Protein AF-A0A1V6I6J9-F1 (afdb_monomer)

Solvent-accessible surface area (backbone atoms only — not comparable to full-atom values): 18560 Å² total; per-residue (Å²): 135,86,80,85,76,80,84,71,84,69,85,77,72,77,57,61,59,49,68,33,70,80,39,65,43,47,67,68,55,38,52,53,48,33,51,49,28,51,53,54,35,49,57,53,48,58,62,54,78,62,48,51,52,40,25,32,33,31,69,38,92,98,70,46,79,42,78,79,37,81,59,27,68,80,60,94,58,48,69,57,52,43,50,48,38,14,50,30,48,17,42,27,50,55,42,51,55,41,51,50,42,52,54,49,51,49,50,49,46,70,67,57,70,77,85,55,87,90,51,70,71,82,71,84,94,69,84,75,72,54,79,66,72,80,79,68,48,65,68,61,21,53,47,70,44,52,48,70,54,51,53,49,41,46,38,22,44,26,37,21,52,49,40,40,60,40,59,38,91,90,11,65,56,35,47,51,62,65,46,55,86,70,62,64,70,62,49,76,45,75,87,49,94,96,42,77,40,64,29,46,47,48,71,77,69,51,73,67,60,56,48,52,55,46,53,58,48,49,54,55,26,51,58,23,43,51,51,38,50,49,54,55,49,50,22,51,54,46,26,54,52,50,37,54,50,44,52,52,50,33,56,52,30,57,65,44,36,79,66,62,83,76,78,86,82,92,69,60,80,74,42,47,61,52,35,54,54,49,49,56,52,47,54,63,49,40,58,57,54,38,52,52,48,43,54,47,60,69,45,37,12,40,46,75,55,80,90,39,44,68,67,50,48,67,59,60,73,71,55,83,68,86,70,93,126

Foldseek 3Di:
DDDPPDPDPPPQDDQDAQKDFQDAADLVLLVVLLVVLVVLLVVLVVLLVLAAFWWKWFQDPPPGIDTPRDHRHQDPCNVVSLVSSLLSQLSNQNSVSNSVNLVVLLVCLVPDDQDLVPQDQDDDDDQDDQPADDADDLSVLSNPDDNVLVSLLSSLVSLLVSLCQQQPPPHSLNVNLVCVVVDDQWDWDPPDVPDTTIMGIGGDDDNVRSVVSNVVSVVSSVVSVVSNVVSVVSSVVVSVVVRVVSVVVRVVSNVCSVVPRPDDDDPNPPSNVVSVVVVVVSNVVSVVVSVVSSVRSNSIYRDDDPSNCVSSCVVVVPPPPPDDD

Structure (mmCIF, N/CA/C/O backbone):
data_AF-A0A1V6I6J9-F1
#
_entry.id   AF-A0A1V6I6J9-F1
#
loop_
_atom_site.group_PDB
_atom_site.id
_atom_site.type_symbol
_atom_site.label_atom_id
_atom_site.label_alt_id
_atom_site.label_comp_id
_atom_site.label_asym_id
_atom_site.label_entity_id
_atom_site.label_seq_id
_atom_site.pdbx_PDB_ins_code
_atom_site.Cartn_x
_atom_site.Cartn_y
_atom_site.Cartn_z
_atom_site.occupancy
_atom_site.B_iso_or_equiv
_atom_site.auth_seq_id
_atom_site.auth_comp_id
_atom_site.auth_asym_id
_atom_site.auth_atom_id
_atom_site.pdbx_PDB_model_num
ATOM 1 N N . MET A 1 1 ? 9.007 19.332 21.132 1.00 34.12 1 MET A N 1
ATOM 2 C CA . MET A 1 1 ? 10.107 18.785 20.311 1.00 34.12 1 MET A CA 1
ATOM 3 C C . MET A 1 1 ? 9.479 18.186 19.072 1.00 34.12 1 MET A C 1
ATOM 5 O O . MET A 1 1 ? 8.822 17.160 19.169 1.00 34.12 1 MET A O 1
ATOM 9 N N . TYR A 1 2 ? 9.552 18.920 17.965 1.00 24.77 2 TYR A N 1
ATOM 10 C CA . TYR A 1 2 ? 8.974 18.527 16.686 1.00 24.77 2 TYR A CA 1
ATOM 11 C C . TYR A 1 2 ? 9.817 17.406 16.082 1.00 24.77 2 TYR A C 1
ATOM 13 O O . TYR A 1 2 ? 11.015 17.568 15.874 1.00 24.77 2 TYR A O 1
ATOM 21 N N . SER A 1 3 ? 9.182 16.261 15.860 1.00 25.75 3 SER A N 1
ATOM 22 C CA . SER A 1 3 ? 9.772 15.110 15.192 1.00 25.75 3 SER A CA 1
ATOM 23 C C . SER A 1 3 ? 9.798 15.370 13.687 1.00 25.75 3 SER A C 1
ATOM 25 O O . SER A 1 3 ? 8.777 15.264 13.009 1.00 25.75 3 SER A O 1
ATOM 27 N N . GLU A 1 4 ? 10.977 15.722 13.179 1.00 29.11 4 GLU A N 1
ATOM 28 C CA . GLU A 1 4 ? 11.319 15.679 11.760 1.00 29.11 4 GLU A CA 1
ATOM 29 C C . GLU A 1 4 ? 11.183 14.235 11.258 1.00 29.11 4 GLU A C 1
ATOM 31 O O . GLU A 1 4 ? 12.037 13.379 11.488 1.00 29.11 4 GLU A O 1
ATOM 36 N N . HIS A 1 5 ? 10.082 13.929 10.577 1.00 28.12 5 HIS A N 1
ATOM 37 C CA . HIS A 1 5 ? 9.946 12.690 9.820 1.00 28.12 5 HIS A CA 1
ATOM 38 C C . HIS A 1 5 ? 10.298 12.939 8.357 1.00 28.12 5 HIS A C 1
ATOM 40 O O . HIS A 1 5 ? 9.464 13.278 7.527 1.00 28.12 5 HIS A O 1
ATOM 46 N N . ASN A 1 6 ? 11.592 12.766 8.087 1.00 27.55 6 ASN A N 1
ATOM 47 C CA . ASN A 1 6 ? 12.113 11.913 7.020 1.00 27.55 6 ASN A CA 1
ATOM 48 C C . ASN A 1 6 ? 11.365 12.007 5.678 1.00 27.55 6 ASN A C 1
ATOM 50 O O . ASN A 1 6 ? 10.764 11.044 5.200 1.00 27.55 6 ASN A O 1
ATOM 54 N N . ASN A 1 7 ? 11.454 13.171 5.037 1.00 29.77 7 ASN A N 1
ATOM 55 C CA . ASN A 1 7 ? 11.062 13.340 3.645 1.00 29.77 7 ASN A CA 1
ATOM 56 C C . ASN A 1 7 ? 12.168 12.757 2.746 1.00 29.77 7 ASN A C 1
ATOM 58 O O . ASN A 1 7 ? 12.988 13.475 2.176 1.00 29.77 7 ASN A O 1
ATOM 62 N N . LYS A 1 8 ? 12.249 11.423 2.673 1.00 29.42 8 LYS A N 1
ATOM 63 C CA . LYS A 1 8 ? 13.017 10.761 1.616 1.00 29.42 8 LYS A CA 1
ATOM 64 C C . LYS A 1 8 ? 12.207 10.891 0.336 1.00 29.42 8 LYS A C 1
ATOM 66 O O . LYS A 1 8 ? 11.179 10.233 0.191 1.00 29.42 8 LYS A O 1
ATOM 71 N N . HIS A 1 9 ? 12.693 11.726 -0.580 1.00 29.39 9 HIS A N 1
ATOM 72 C CA . HIS A 1 9 ? 12.292 11.722 -1.980 1.00 29.39 9 HIS A CA 1
ATOM 73 C C . HIS A 1 9 ? 12.471 10.313 -2.547 1.00 29.39 9 HIS A C 1
ATOM 75 O O . HIS A 1 9 ? 13.538 9.923 -3.015 1.00 29.39 9 HIS A O 1
ATOM 81 N N . LYS A 1 10 ? 11.404 9.526 -2.460 1.00 33.00 10 LYS A N 1
ATOM 82 C CA . LYS A 1 10 ? 11.227 8.319 -3.241 1.00 33.00 10 LYS A CA 1
ATOM 83 C C . LYS A 1 10 ? 10.980 8.830 -4.657 1.00 33.00 10 LYS A C 1
ATOM 85 O O . LYS A 1 10 ? 9.918 9.393 -4.917 1.00 33.00 10 LYS A O 1
ATOM 90 N N . LEU A 1 11 ? 11.985 8.722 -5.527 1.00 32.62 11 LEU A N 1
ATOM 91 C CA . LEU A 1 11 ? 11.763 8.732 -6.970 1.00 32.62 11 LEU A CA 1
ATOM 92 C C . LEU A 1 11 ? 10.859 7.516 -7.240 1.00 32.62 11 LEU A C 1
ATOM 94 O O . LEU A 1 11 ? 11.326 6.397 -7.407 1.00 32.62 11 LEU A O 1
ATOM 98 N N . LEU A 1 12 ? 9.552 7.703 -7.077 1.00 37.69 12 LEU A N 1
ATOM 99 C CA . LEU A 1 12 ? 8.537 6.720 -7.418 1.00 37.69 12 LEU A CA 1
ATOM 100 C C . LEU A 1 12 ? 8.388 6.847 -8.927 1.00 37.69 12 LEU A C 1
ATOM 102 O O . LEU A 1 12 ? 7.757 7.791 -9.377 1.00 37.69 12 LEU A O 1
ATOM 106 N N . ILE A 1 13 ? 9.068 5.963 -9.657 1.00 43.34 13 ILE A N 1
ATOM 107 C CA . ILE A 1 13 ? 8.915 5.804 -11.101 1.00 43.34 13 ILE A CA 1
ATOM 108 C C . ILE A 1 13 ? 7.711 4.886 -11.355 1.00 43.34 13 ILE A C 1
ATOM 110 O O . ILE A 1 13 ? 7.478 3.932 -10.605 1.00 43.34 13 ILE A O 1
ATOM 114 N N . MET A 1 14 ? 6.927 5.246 -12.375 1.00 50.97 14 MET A N 1
ATOM 115 C CA . MET A 1 14 ? 5.629 4.691 -12.778 1.00 50.97 14 MET A CA 1
ATOM 116 C C . MET A 1 14 ? 5.429 3.183 -12.545 1.00 50.97 14 MET A C 1
ATOM 118 O O . MET A 1 14 ? 5.633 2.343 -13.423 1.00 50.97 14 MET A O 1
ATOM 122 N N . LYS A 1 15 ? 4.836 2.847 -11.398 1.00 64.50 15 LYS A N 1
ATOM 123 C CA . LYS A 1 15 ? 4.136 1.570 -11.231 1.00 64.50 15 LYS A CA 1
ATOM 124 C C . LYS A 1 15 ? 3.008 1.469 -12.259 1.00 64.50 15 LYS A C 1
ATOM 126 O O . LYS A 1 15 ? 2.362 2.473 -12.581 1.00 64.50 15 LYS A O 1
ATOM 131 N N . LYS A 1 16 ? 2.723 0.250 -12.741 1.00 84.62 16 LYS A N 1
ATOM 132 C CA . LYS A 1 16 ? 1.529 0.027 -13.568 1.00 84.62 16 LYS A CA 1
ATOM 133 C C . LYS A 1 16 ? 0.307 0.573 -12.834 1.00 84.62 16 LYS A C 1
ATOM 135 O O . LYS A 1 16 ? 0.139 0.363 -11.635 1.00 84.62 16 LYS A O 1
ATOM 140 N N . ASN A 1 17 ? -0.520 1.297 -13.567 1.00 91.56 17 ASN A N 1
ATOM 141 C CA . ASN A 1 17 ? -1.648 2.039 -13.032 1.00 91.56 17 ASN A CA 1
ATOM 142 C C . ASN A 1 17 ? -2.940 1.602 -13.730 1.00 91.56 17 ASN A C 1
ATOM 144 O O . ASN A 1 17 ? -2.921 0.887 -14.729 1.00 91.56 17 ASN A O 1
ATOM 148 N N . SER A 1 18 ? -4.068 2.014 -13.167 1.00 94.19 18 SER A N 1
ATOM 149 C CA . SER A 1 18 ? -5.413 1.755 -13.682 1.00 94.19 18 SER A CA 1
ATOM 150 C C . SER A 1 18 ? -5.957 2.971 -14.442 1.00 94.19 18 SER A C 1
ATOM 152 O O . SER A 1 18 ? -7.133 3.301 -14.325 1.00 94.19 18 SER A O 1
ATOM 154 N N . LEU A 1 19 ? -5.111 3.698 -15.180 1.00 93.69 19 LEU A N 1
ATOM 155 C CA . LEU A 1 19 ? -5.537 4.864 -15.953 1.00 93.69 19 LEU A CA 1
ATOM 156 C C . LEU A 1 19 ? -5.961 4.451 -17.364 1.00 93.69 19 LEU A C 1
ATOM 158 O O . LEU A 1 19 ? -5.219 3.779 -18.076 1.00 93.69 19 LEU A O 1
ATOM 162 N N . THR A 1 20 ? -7.143 4.895 -17.792 1.00 92.19 20 THR A N 1
ATOM 163 C CA . THR A 1 20 ? -7.650 4.663 -19.151 1.00 92.19 20 THR A CA 1
ATOM 164 C C . THR A 1 20 ? -8.193 5.952 -19.773 1.00 92.19 20 THR A C 1
ATOM 166 O O . THR A 1 20 ? -8.825 6.753 -19.074 1.00 92.19 20 THR A O 1
ATOM 169 N N . PRO A 1 21 ? -7.961 6.206 -21.076 1.00 90.50 21 PRO A N 1
ATOM 170 C CA . PRO A 1 21 ? -8.506 7.382 -21.749 1.00 90.50 21 PRO A CA 1
ATOM 171 C C . PRO A 1 21 ? -10.036 7.430 -21.672 1.00 90.50 21 PRO A C 1
ATOM 173 O O . PRO A 1 21 ? -10.718 6.474 -22.039 1.00 90.50 21 PRO A O 1
ATOM 176 N N . ASN A 1 22 ? -10.582 8.564 -21.225 1.00 88.25 22 ASN A N 1
ATOM 177 C CA . ASN A 1 22 ? -12.016 8.879 -21.251 1.00 88.25 22 ASN A CA 1
ATOM 178 C C . ASN A 1 22 ? -12.958 7.917 -20.492 1.00 88.25 22 ASN A C 1
ATOM 180 O O . ASN A 1 22 ? -14.176 8.042 -20.630 1.00 88.25 22 ASN A O 1
ATOM 184 N N . LYS A 1 23 ? -12.447 7.003 -19.654 1.00 90.50 23 LYS A N 1
ATOM 185 C CA . LYS A 1 23 ? -13.259 5.998 -18.947 1.00 90.50 23 LYS A CA 1
ATOM 186 C C . LYS A 1 23 ? -12.889 5.889 -17.466 1.00 90.50 23 LYS A C 1
ATOM 188 O O . LYS A 1 23 ? -11.727 5.773 -17.110 1.00 90.50 23 LYS A O 1
ATOM 193 N N . GLY A 1 24 ? -13.900 5.889 -16.598 1.00 92.94 24 GLY A N 1
ATOM 194 C CA . GLY A 1 24 ? -13.728 5.736 -15.150 1.00 92.94 24 GLY A CA 1
ATOM 195 C C . GLY A 1 24 ? -13.846 7.049 -14.371 1.00 92.94 24 GLY A C 1
ATOM 196 O O . GLY A 1 24 ? -14.424 8.028 -14.855 1.00 92.94 24 GLY A O 1
ATOM 197 N N . LEU A 1 25 ? -13.319 7.061 -13.147 1.00 93.69 25 LEU A N 1
ATOM 198 C CA . LEU A 1 25 ? -13.400 8.200 -12.229 1.00 93.69 25 LEU A CA 1
ATOM 199 C C . LEU A 1 25 ? -12.502 9.353 -12.681 1.00 93.69 25 LEU A C 1
ATOM 201 O O . LEU A 1 25 ? -11.332 9.153 -13.022 1.00 93.69 25 LEU A O 1
ATOM 205 N N . SER A 1 26 ? -13.023 10.582 -12.637 1.00 94.00 26 SER A N 1
ATOM 206 C CA . SER A 1 26 ? -12.167 11.763 -12.777 1.00 94.00 26 SER A CA 1
ATOM 207 C C . SER A 1 26 ? -11.216 11.889 -11.580 1.00 94.00 26 SER A C 1
ATOM 209 O O . SER A 1 26 ? -11.517 11.432 -10.478 1.00 94.00 26 SER A O 1
ATOM 211 N N . LEU A 1 27 ? -10.086 12.579 -11.767 1.00 92.38 27 LEU A N 1
ATOM 212 C CA . LEU A 1 27 ? -9.150 12.882 -10.674 1.00 92.38 27 LEU A CA 1
ATOM 213 C C . LEU A 1 27 ? -9.823 13.655 -9.528 1.00 92.38 27 LEU A C 1
ATOM 215 O O . LEU A 1 27 ? -9.544 13.399 -8.363 1.00 92.38 27 LEU A O 1
ATOM 219 N N . SER A 1 28 ? -10.740 14.574 -9.846 1.00 92.88 28 SER A N 1
ATOM 220 C CA . SER A 1 28 ? -11.480 15.334 -8.834 1.00 92.88 28 SER A CA 1
ATOM 221 C C . SER A 1 28 ? -12.427 14.450 -8.018 1.00 92.88 28 SER A C 1
ATOM 223 O O . SER A 1 28 ? -12.481 14.584 -6.796 1.00 92.88 28 SER A O 1
ATOM 225 N N . GLN A 1 29 ? -13.126 13.510 -8.667 1.00 94.81 29 GLN A N 1
ATOM 226 C CA . GLN A 1 29 ? -13.953 12.513 -7.982 1.00 94.81 29 GLN A CA 1
ATOM 227 C C . GLN A 1 29 ? -13.087 11.601 -7.111 1.00 94.81 29 GLN A C 1
ATOM 229 O O . GLN A 1 29 ? -13.389 11.415 -5.936 1.00 94.81 29 GLN A O 1
ATOM 234 N N . ALA A 1 30 ? -11.977 11.098 -7.654 1.00 96.00 30 ALA A N 1
ATOM 235 C CA . ALA A 1 30 ? -11.032 10.253 -6.932 1.00 96.00 30 ALA A CA 1
ATOM 236 C C . ALA A 1 30 ? -10.461 10.948 -5.688 1.00 96.00 30 ALA A C 1
ATOM 238 O O . ALA A 1 30 ? -10.432 10.359 -4.611 1.00 96.00 30 ALA A O 1
ATOM 239 N N . GLN A 1 31 ? -10.072 12.220 -5.801 1.00 96.00 31 GLN A N 1
ATOM 240 C CA . GLN A 1 31 ? -9.574 12.997 -4.668 1.00 96.00 31 GLN A CA 1
ATOM 241 C C . GLN A 1 31 ? -10.659 13.216 -3.607 1.00 96.00 31 GLN A C 1
ATOM 243 O O . GLN A 1 31 ? -10.391 13.087 -2.413 1.00 96.00 31 GLN A O 1
ATOM 248 N N . SER A 1 32 ? -11.887 13.530 -4.030 1.00 96.50 32 SER A N 1
ATOM 249 C CA . SER A 1 32 ? -13.017 13.701 -3.114 1.00 96.50 32 SER A CA 1
ATOM 250 C C . SER A 1 32 ? -13.326 12.406 -2.357 1.00 96.50 32 SER A C 1
ATOM 252 O O . SER A 1 32 ? -13.405 12.433 -1.131 1.00 96.50 32 SER A O 1
ATOM 254 N N . ILE A 1 33 ? -13.402 11.271 -3.058 1.00 96.94 33 ILE A N 1
ATOM 255 C CA . ILE A 1 33 ? -13.628 9.951 -2.454 1.00 96.94 33 ILE A CA 1
ATOM 256 C C . ILE A 1 33 ? -12.476 9.583 -1.511 1.00 96.94 33 ILE A C 1
ATOM 258 O O . ILE A 1 33 ? -12.728 9.165 -0.388 1.00 96.94 33 ILE A O 1
ATOM 262 N N . SER A 1 34 ? -11.221 9.807 -1.912 1.00 96.81 34 SER A N 1
ATOM 263 C CA . SER A 1 34 ? -10.040 9.577 -1.065 1.00 96.81 34 SER A CA 1
ATOM 264 C C . SER A 1 34 ? -10.119 10.348 0.262 1.00 96.81 34 SER A C 1
ATOM 266 O O . SER A 1 34 ? -9.861 9.789 1.331 1.00 96.81 34 SER A O 1
ATOM 268 N N . ASN A 1 35 ? -10.555 11.611 0.217 1.00 96.38 35 ASN A N 1
ATOM 269 C CA . ASN A 1 35 ? -10.748 12.424 1.419 1.00 96.38 35 ASN A CA 1
ATOM 270 C C . ASN A 1 35 ? -11.885 11.888 2.304 1.00 96.38 35 ASN A C 1
ATOM 272 O O . ASN A 1 35 ? -11.744 11.867 3.527 1.00 96.38 35 ASN A O 1
ATOM 276 N N . LEU A 1 36 ? -12.989 11.430 1.706 1.00 97.31 36 LEU A N 1
ATOM 277 C CA . LEU A 1 36 ? -14.103 10.822 2.440 1.00 97.31 36 LEU A CA 1
ATOM 278 C C . LEU A 1 36 ? -13.701 9.486 3.083 1.00 97.31 36 LEU A C 1
ATOM 280 O O . LEU A 1 36 ? -14.047 9.245 4.241 1.00 97.31 36 LEU A O 1
ATOM 284 N N . CYS A 1 37 ? -12.907 8.660 2.389 1.00 97.44 37 CYS A N 1
ATOM 285 C CA . CYS A 1 37 ? -12.329 7.441 2.956 1.00 97.44 37 CYS A CA 1
ATOM 286 C C . CYS A 1 37 ? -11.535 7.749 4.227 1.00 97.44 37 CYS A C 1
ATOM 288 O O . CYS A 1 37 ? -11.731 7.107 5.259 1.00 97.44 37 CYS A O 1
ATOM 290 N N . TYR A 1 38 ? -10.675 8.767 4.158 1.00 96.25 38 TYR A N 1
ATOM 291 C CA . TYR A 1 38 ? -9.854 9.202 5.283 1.00 96.25 38 TYR A CA 1
ATOM 292 C C . TYR A 1 38 ? -10.687 9.727 6.460 1.00 96.25 38 TYR A C 1
ATOM 294 O O . TYR A 1 38 ? -10.444 9.366 7.609 1.00 96.25 38 TYR A O 1
ATOM 302 N N . GLN A 1 39 ? -11.703 10.551 6.196 1.00 96.38 39 GLN A N 1
ATOM 303 C CA . GLN A 1 39 ? -12.588 11.057 7.251 1.00 96.38 39 GLN A CA 1
ATOM 304 C C . GLN A 1 39 ? -13.316 9.916 7.970 1.00 96.38 39 GLN A C 1
ATOM 306 O O . GLN A 1 39 ? -13.296 9.848 9.201 1.00 96.38 39 GLN A O 1
ATOM 311 N N . LYS A 1 40 ? -13.887 8.975 7.211 1.00 96.62 40 LYS A N 1
ATOM 312 C CA . LYS A 1 40 ? -14.590 7.821 7.779 1.00 96.62 40 LYS A CA 1
ATOM 313 C C . LYS A 1 40 ? -13.648 6.900 8.564 1.00 96.62 40 LYS A C 1
ATOM 315 O O . LYS A 1 40 ? -14.022 6.397 9.623 1.00 96.62 40 LYS A O 1
ATOM 320 N N . SER A 1 41 ? -12.405 6.717 8.110 1.00 96.12 41 SER A N 1
ATOM 321 C CA . SER A 1 41 ? -11.425 5.900 8.836 1.00 96.12 41 SER A CA 1
ATOM 322 C C . SER A 1 41 ? -10.981 6.547 10.158 1.00 96.12 41 SER A C 1
ATOM 324 O O . SER A 1 41 ? -10.774 5.839 11.152 1.00 96.12 41 SER A O 1
ATOM 326 N N . ILE A 1 42 ? -10.919 7.884 10.222 1.00 95.12 42 ILE A N 1
ATOM 327 C CA . ILE A 1 42 ? -10.702 8.629 11.474 1.00 95.12 42 ILE A CA 1
ATOM 328 C C . ILE A 1 42 ? -11.868 8.421 12.440 1.00 95.12 42 ILE A C 1
ATOM 330 O O . ILE A 1 42 ? -11.639 8.187 13.626 1.00 95.12 42 ILE A O 1
ATOM 334 N N . GLU A 1 43 ? -13.114 8.499 11.968 1.00 94.62 43 GLU A N 1
ATOM 335 C CA . GLU A 1 43 ? -14.287 8.267 12.820 1.00 94.62 43 GLU A CA 1
ATOM 336 C C . GLU A 1 43 ? -14.273 6.870 13.440 1.00 94.62 43 GLU A C 1
ATOM 338 O O . GLU A 1 43 ? -14.564 6.721 14.627 1.00 94.62 43 GLU A O 1
ATOM 343 N N . ILE A 1 44 ? -13.883 5.855 12.665 1.00 95.00 44 ILE A N 1
ATOM 344 C CA . ILE A 1 44 ? -13.702 4.494 13.178 1.00 95.00 44 ILE A CA 1
ATOM 345 C C . ILE A 1 44 ? -12.565 4.454 14.209 1.00 95.00 44 ILE A C 1
ATOM 347 O O . ILE A 1 44 ? -12.739 3.890 15.285 1.00 95.00 44 ILE A O 1
ATOM 351 N N . THR A 1 45 ? -11.431 5.098 13.928 1.00 93.56 45 THR A N 1
ATOM 352 C CA . THR A 1 45 ? -10.278 5.124 14.845 1.00 93.56 45 THR A CA 1
ATOM 353 C C . THR A 1 45 ? -10.636 5.747 16.197 1.00 93.56 45 THR A C 1
ATOM 355 O O . THR A 1 45 ? -10.351 5.157 17.237 1.00 93.56 45 THR A O 1
ATOM 358 N N . LYS A 1 46 ? -11.374 6.863 16.202 1.00 92.00 46 LYS A N 1
ATOM 359 C CA . LYS A 1 46 ? -11.851 7.517 17.434 1.00 92.00 46 LYS A CA 1
ATOM 360 C C . LYS A 1 46 ? -12.765 6.629 18.280 1.00 92.00 46 LYS A C 1
ATOM 362 O O . LYS A 1 46 ? -12.803 6.780 19.501 1.00 92.00 46 LYS A O 1
ATOM 367 N N . LYS A 1 47 ? -13.510 5.700 17.662 1.00 91.81 47 LYS A N 1
ATOM 368 C CA . LYS A 1 47 ? -14.310 4.718 18.414 1.00 91.81 47 LYS A CA 1
ATOM 369 C C . LYS A 1 47 ? -13.414 3.779 19.219 1.00 91.81 47 LYS A C 1
ATOM 371 O O . LYS A 1 47 ? -13.815 3.386 20.307 1.00 91.81 47 LYS A O 1
ATOM 376 N N . PHE A 1 48 ? -12.222 3.461 18.714 1.00 91.38 48 PHE A N 1
ATOM 377 C CA . PHE A 1 48 ? -11.276 2.550 19.359 1.00 91.38 48 PHE A CA 1
ATOM 378 C C . PHE A 1 48 ? -10.422 3.219 20.436 1.00 91.38 48 PHE A C 1
ATOM 380 O O . PHE A 1 48 ? -10.244 2.635 21.498 1.00 91.38 48 PHE A O 1
ATOM 387 N N . GLU A 1 49 ? -9.968 4.455 20.210 1.00 87.75 49 GLU A N 1
ATOM 388 C CA . GLU A 1 49 ? -9.115 5.213 21.151 1.00 87.75 49 GLU A CA 1
ATOM 389 C C . GLU A 1 49 ? -9.747 5.431 22.529 1.00 87.75 49 GLU A C 1
ATOM 391 O O . GLU A 1 49 ? -9.059 5.751 23.491 1.00 87.75 49 GLU A O 1
ATOM 396 N N . SER A 1 50 ? -11.070 5.304 22.627 1.00 87.12 50 SER A N 1
ATOM 397 C CA . SER A 1 50 ? -11.778 5.536 23.879 1.00 87.12 50 SER A CA 1
ATOM 398 C C . SER A 1 50 ? -12.238 4.276 24.600 1.00 87.12 50 SER A C 1
ATOM 400 O O . SER A 1 50 ? -12.911 4.388 25.619 1.00 87.12 50 SER A O 1
ATOM 402 N N . ILE A 1 51 ? -11.914 3.092 24.087 1.00 94.75 51 ILE A N 1
ATOM 403 C CA . ILE A 1 51 ? -12.303 1.828 24.716 1.00 94.75 51 ILE A CA 1
ATOM 404 C C . ILE A 1 51 ? -11.516 1.645 26.020 1.00 94.75 51 ILE A C 1
ATOM 406 O O . ILE A 1 51 ? -10.342 1.987 26.098 1.00 94.75 51 ILE A O 1
ATOM 410 N N . ASN A 1 52 ? -12.169 1.115 27.052 1.00 95.19 52 ASN A N 1
ATOM 411 C CA . ASN A 1 52 ? -11.543 0.777 28.334 1.00 95.19 52 ASN A CA 1
ATOM 412 C C . ASN A 1 52 ? -12.116 -0.532 28.886 1.00 95.19 52 ASN A C 1
ATOM 414 O O . ASN A 1 52 ? -13.009 -1.100 28.276 1.00 95.19 52 ASN A O 1
ATOM 418 N N . ASN A 1 53 ? -11.627 -1.017 30.029 1.00 96.25 53 ASN A N 1
ATOM 419 C CA . ASN A 1 53 ? -12.095 -2.272 30.636 1.00 96.25 53 ASN A CA 1
ATOM 420 C C . ASN A 1 53 ? -13.166 -2.117 31.723 1.00 96.25 53 ASN A C 1
ATOM 422 O O . ASN A 1 53 ? -13.818 -3.101 32.078 1.00 96.25 53 ASN A O 1
ATOM 426 N N . ALA A 1 54 ? -13.333 -0.918 32.290 1.00 94.56 54 ALA A N 1
ATOM 427 C CA . ALA A 1 54 ? -14.173 -0.737 33.467 1.00 94.56 54 ALA A CA 1
ATOM 428 C C . ALA A 1 54 ? -14.823 0.648 33.561 1.00 94.56 54 ALA A C 1
ATOM 430 O O . ALA A 1 54 ? -14.300 1.647 33.065 1.00 94.56 54 ALA A O 1
ATOM 431 N N . THR A 1 55 ? -15.950 0.696 34.269 1.00 94.69 55 THR A N 1
ATOM 432 C CA . THR A 1 55 ? -16.536 1.930 34.806 1.00 94.69 55 THR A CA 1
ATOM 433 C C . THR A 1 55 ? -16.006 2.147 36.221 1.00 94.69 55 THR A C 1
ATOM 435 O O . THR A 1 55 ? -15.972 1.200 37.010 1.00 94.69 55 THR A O 1
ATOM 438 N N . LYS A 1 56 ? -15.629 3.381 36.570 1.00 93.94 56 LYS A N 1
ATOM 439 C CA . LYS A 1 56 ? -15.216 3.748 37.935 1.00 93.94 56 LYS A CA 1
ATOM 440 C C . LYS A 1 56 ? -16.250 4.682 38.557 1.00 93.94 56 LYS A C 1
ATOM 442 O O . LYS A 1 56 ? -16.559 5.728 37.981 1.00 93.94 56 LYS A O 1
ATOM 447 N N . ILE A 1 57 ? -16.770 4.302 39.721 1.00 92.31 57 ILE A N 1
ATOM 448 C CA . ILE A 1 57 ? -17.823 5.017 40.452 1.00 92.31 57 ILE A CA 1
ATOM 449 C C . ILE A 1 57 ? -17.310 5.331 41.851 1.00 92.31 57 ILE A C 1
ATOM 451 O O . ILE A 1 57 ? -16.685 4.488 42.490 1.00 92.31 57 ILE A O 1
ATOM 455 N N . VAL A 1 58 ? -17.584 6.535 42.333 1.00 91.50 58 VAL A N 1
ATOM 456 C CA . VAL A 1 58 ? -17.226 6.955 43.684 1.00 91.50 58 VAL A CA 1
ATOM 457 C C . VAL A 1 58 ? -18.436 7.543 44.388 1.00 91.50 58 VAL A C 1
ATOM 459 O O . VAL A 1 58 ? -19.214 8.283 43.788 1.00 91.50 58 VAL A O 1
ATOM 462 N N . GLU A 1 59 ? -18.616 7.209 45.659 1.00 87.44 59 GLU A N 1
ATOM 463 C CA . GLU A 1 59 ? -19.682 7.788 46.470 1.00 87.44 59 GLU A CA 1
ATOM 464 C C . GLU A 1 59 ? -19.206 9.113 47.073 1.00 87.44 59 GLU A C 1
ATOM 466 O O . GLU A 1 59 ? -18.171 9.175 47.742 1.00 87.44 59 GLU A O 1
ATOM 471 N N . ILE A 1 60 ? -19.949 10.189 46.809 1.00 85.06 60 ILE A N 1
ATOM 472 C CA . ILE A 1 60 ? -19.654 11.525 47.328 1.00 85.06 60 ILE A CA 1
ATOM 473 C C . ILE A 1 60 ? -20.803 11.967 48.226 1.00 85.06 60 ILE A C 1
ATOM 475 O O . ILE A 1 60 ? -21.955 12.071 47.797 1.00 85.06 60 ILE A O 1
ATOM 479 N N . GLU A 1 61 ? -20.472 12.290 49.473 1.00 81.19 61 GLU A N 1
ATOM 480 C CA . GLU A 1 61 ? -21.421 12.802 50.459 1.00 81.19 61 GLU A CA 1
ATOM 481 C C . GLU A 1 61 ? -22.217 13.999 49.901 1.00 81.19 61 GLU A C 1
ATOM 483 O O . GLU A 1 61 ? -21.653 14.965 49.383 1.00 81.19 61 GLU A O 1
ATOM 488 N N . GLY A 1 62 ? -23.549 13.915 49.963 1.00 80.94 62 GLY A N 1
ATOM 489 C CA . GLY A 1 62 ? -24.463 14.945 49.454 1.00 80.94 62 GLY A CA 1
ATOM 490 C C . GLY A 1 62 ? -24.676 14.961 47.932 1.00 80.94 62 GLY A C 1
ATOM 491 O O . GLY A 1 62 ? -25.559 15.680 47.467 1.00 80.94 62 GLY A O 1
ATOM 492 N N . LYS A 1 63 ? -23.921 14.172 47.154 1.00 80.12 63 LYS A N 1
ATOM 493 C CA . LYS A 1 63 ? -24.106 14.006 45.697 1.00 80.12 63 LYS A CA 1
ATOM 494 C C . LYS A 1 63 ? -24.481 12.579 45.275 1.00 80.12 63 LYS A C 1
ATOM 496 O O . LYS A 1 63 ? -24.993 12.416 44.172 1.00 80.12 63 LYS A O 1
ATOM 501 N N . GLY A 1 64 ? -24.276 11.584 46.140 1.00 84.75 64 GLY A N 1
ATOM 502 C CA . GLY A 1 64 ? -24.529 10.171 45.844 1.00 84.75 64 GLY A CA 1
ATOM 503 C C . GLY A 1 64 ? -23.410 9.537 45.013 1.00 84.75 64 GLY A C 1
ATOM 504 O O . GLY A 1 64 ? -22.270 10.003 45.039 1.00 84.75 64 GLY A O 1
ATOM 505 N N . GLU A 1 65 ? -23.731 8.467 44.283 1.00 87.81 65 GLU A N 1
ATOM 506 C CA . GLU A 1 65 ? -22.800 7.811 43.359 1.00 87.81 65 GLU A CA 1
ATOM 507 C C . GLU A 1 65 ? -22.484 8.712 42.156 1.00 87.81 65 GLU A C 1
ATOM 509 O O . GLU A 1 65 ? -23.375 9.156 41.429 1.00 87.81 65 GLU A O 1
ATOM 514 N N . VAL A 1 66 ? -21.196 8.955 41.922 1.00 89.12 66 VAL A N 1
ATOM 515 C CA . VAL A 1 66 ? -20.686 9.745 40.800 1.00 89.12 66 VAL A CA 1
ATOM 516 C C . VAL A 1 66 ? -19.773 8.875 39.943 1.00 89.12 66 VAL A C 1
ATOM 518 O O . VAL A 1 66 ? -18.785 8.318 40.418 1.00 89.12 66 VAL A O 1
ATOM 521 N N . GLU A 1 67 ? -20.085 8.778 38.653 1.00 91.06 67 GLU A N 1
ATOM 522 C CA . GLU A 1 67 ? -19.226 8.121 37.667 1.00 91.06 67 GLU A CA 1
ATOM 523 C C . GLU A 1 67 ? -18.036 9.032 37.325 1.00 91.06 67 GLU A C 1
ATOM 525 O O . GLU A 1 67 ? -18.211 10.111 36.757 1.00 91.06 67 GLU A O 1
ATOM 530 N N . ILE A 1 68 ? -16.821 8.601 37.673 1.00 91.44 68 ILE A N 1
ATOM 531 C CA . ILE A 1 68 ? -15.575 9.337 37.385 1.00 91.44 68 ILE A CA 1
ATOM 532 C C . ILE A 1 68 ? -14.886 8.834 36.115 1.00 91.44 68 ILE A C 1
ATOM 534 O O . ILE A 1 68 ? -14.170 9.587 35.458 1.00 91.44 68 ILE A O 1
ATOM 538 N N . VAL A 1 69 ? -15.124 7.573 35.742 1.00 92.56 69 VAL A N 1
ATOM 539 C CA . VAL A 1 69 ? -14.699 7.006 34.459 1.00 92.56 69 VAL A CA 1
ATOM 540 C C . VAL A 1 69 ? -15.870 6.253 33.861 1.00 92.56 69 VAL A C 1
ATOM 542 O O . VAL A 1 69 ? -16.325 5.257 34.422 1.00 92.56 69 VAL A O 1
ATOM 545 N N . LYS A 1 70 ? -16.318 6.711 32.692 1.00 93.50 70 LYS A N 1
ATOM 546 C CA . LYS A 1 70 ? -17.364 6.048 31.920 1.00 93.50 70 LYS A CA 1
ATOM 547 C C . LYS A 1 70 ? -16.838 4.779 31.265 1.00 93.50 70 LYS A C 1
ATOM 549 O O . LYS A 1 70 ? -15.884 4.851 30.486 1.00 93.50 70 LYS A O 1
ATOM 554 N N . GLY A 1 71 ? -17.500 3.652 31.511 1.00 93.50 71 GLY A N 1
ATOM 555 C CA . GLY A 1 71 ? -17.231 2.399 30.811 1.00 93.50 71 GLY A CA 1
ATOM 556 C C . GLY A 1 71 ? -17.532 2.520 29.320 1.00 93.50 71 GLY A C 1
ATOM 557 O O . GLY A 1 71 ? -18.603 2.982 28.916 1.00 93.50 71 GLY A O 1
ATOM 558 N N . ARG A 1 72 ? -16.565 2.129 28.495 1.00 94.88 72 ARG A N 1
ATOM 559 C CA . ARG A 1 72 ? -16.649 2.162 27.033 1.00 94.88 72 ARG A CA 1
ATOM 560 C C . ARG A 1 72 ? -16.241 0.784 26.509 1.00 94.88 72 ARG A C 1
ATOM 562 O O . ARG A 1 72 ? -15.065 0.586 26.212 1.00 94.88 72 ARG A O 1
ATOM 569 N N . PRO A 1 73 ? -17.181 -0.176 26.463 1.00 94.50 73 PRO A N 1
ATOM 570 C CA . PRO A 1 73 ? -16.891 -1.528 26.006 1.00 94.50 73 PRO A CA 1
ATOM 571 C C . PRO A 1 73 ? -16.533 -1.564 24.521 1.00 94.50 73 PRO A C 1
ATOM 573 O O . PRO A 1 73 ? -16.951 -0.700 23.742 1.00 94.50 73 PRO A O 1
ATOM 576 N N . ILE A 1 74 ? -15.797 -2.602 24.121 1.00 93.62 74 ILE A N 1
ATOM 577 C CA . ILE A 1 74 ? -15.561 -2.919 22.715 1.00 93.62 74 ILE A CA 1
ATOM 578 C C . ILE A 1 74 ? -16.920 -3.103 22.013 1.00 93.62 74 ILE A C 1
ATOM 580 O O . ILE A 1 74 ? -17.755 -3.876 22.493 1.00 93.62 74 ILE A O 1
ATOM 584 N N . PRO A 1 75 ? -17.155 -2.442 20.861 1.00 93.50 75 PRO A N 1
ATOM 585 C CA . PRO A 1 75 ? -18.358 -2.663 20.065 1.00 93.50 75 PRO A CA 1
ATOM 586 C C . PRO A 1 75 ? -18.490 -4.123 19.619 1.00 93.50 75 PRO A C 1
ATOM 588 O O . PRO A 1 75 ? -17.516 -4.735 19.185 1.00 93.50 75 PRO A O 1
ATOM 591 N N . SER A 1 76 ? -19.706 -4.670 19.626 1.00 91.94 76 SER A N 1
ATOM 592 C CA . SER A 1 76 ? -19.956 -6.057 19.195 1.00 91.94 76 SER A CA 1
ATOM 593 C C . SER A 1 76 ? -19.539 -6.335 17.745 1.00 91.94 76 SER A C 1
ATOM 595 O O . SER A 1 76 ? -19.180 -7.458 17.412 1.00 91.94 76 SER A O 1
ATOM 597 N N . ASN A 1 77 ? -19.535 -5.308 16.892 1.00 94.50 77 ASN A N 1
ATOM 598 C CA . ASN A 1 77 ? -19.117 -5.361 15.492 1.00 94.50 77 ASN A CA 1
ATOM 599 C C . ASN A 1 77 ? -17.672 -4.867 15.261 1.00 94.50 77 ASN A C 1
ATOM 601 O O . ASN A 1 77 ? -17.347 -4.410 14.166 1.00 94.50 77 ASN A O 1
ATOM 605 N N . VAL A 1 78 ? -16.796 -4.920 16.273 1.00 95.31 78 VAL A N 1
ATOM 606 C CA . VAL A 1 78 ? -15.405 -4.426 16.186 1.00 95.31 78 VAL A CA 1
ATOM 607 C C . VAL A 1 78 ? -14.632 -5.003 14.998 1.00 95.31 78 VAL A C 1
ATOM 609 O O . VAL A 1 78 ? -13.923 -4.268 14.315 1.00 95.31 78 VAL A O 1
ATOM 612 N N . VAL A 1 79 ? -14.811 -6.293 14.703 1.00 95.88 79 VAL A N 1
ATOM 613 C CA . VAL A 1 79 ? -14.132 -6.957 13.583 1.00 95.88 79 VAL A CA 1
ATOM 614 C C . VAL A 1 79 ? -14.554 -6.350 12.248 1.00 95.88 79 VAL A C 1
ATOM 616 O O . VAL A 1 79 ? -13.707 -6.103 11.391 1.00 95.88 79 VAL A O 1
ATOM 619 N N . ASP A 1 80 ? -15.841 -6.052 12.084 1.00 96.81 80 ASP A N 1
ATOM 620 C CA . ASP A 1 80 ? -16.358 -5.427 10.867 1.00 96.81 80 ASP A CA 1
ATOM 621 C C . ASP A 1 80 ? -15.898 -3.975 10.747 1.00 96.81 80 ASP A C 1
ATOM 623 O O . ASP A 1 80 ? -15.511 -3.553 9.662 1.00 96.81 80 ASP A O 1
ATOM 627 N N . LEU A 1 81 ? -15.837 -3.232 11.858 1.00 96.88 81 LEU A N 1
ATOM 628 C CA . LEU A 1 81 ? -15.301 -1.867 11.869 1.00 96.88 81 LEU A CA 1
ATOM 629 C C . LEU A 1 81 ? -13.816 -1.828 11.474 1.00 96.88 81 LEU A C 1
ATOM 631 O O . LEU A 1 81 ? -13.396 -0.932 10.744 1.00 96.88 81 LEU A O 1
ATOM 635 N N . ILE A 1 82 ? -13.010 -2.795 11.922 1.00 96.75 82 ILE A N 1
ATOM 636 C CA . ILE A 1 82 ? -11.590 -2.884 11.544 1.00 96.75 82 ILE A CA 1
ATOM 637 C C . ILE A 1 82 ? -11.446 -3.253 10.065 1.00 96.75 82 ILE A C 1
ATOM 639 O O . ILE A 1 82 ? -10.630 -2.651 9.366 1.00 96.75 82 ILE A O 1
ATOM 643 N N . LYS A 1 83 ? -12.259 -4.194 9.567 1.00 97.19 83 LYS A N 1
ATOM 644 C CA . LYS A 1 83 ? -12.309 -4.529 8.135 1.00 97.19 83 LYS A CA 1
ATOM 645 C C . LYS A 1 83 ? -12.715 -3.328 7.290 1.00 97.19 83 LYS A C 1
ATOM 647 O O . LYS A 1 83 ? -12.081 -3.074 6.276 1.00 97.19 83 LYS A O 1
ATOM 652 N N . GLU A 1 84 ? -13.724 -2.578 7.720 1.00 97.50 84 GLU A N 1
ATOM 653 C CA . GLU A 1 84 ? -14.167 -1.359 7.046 1.00 97.50 84 GLU A CA 1
ATOM 654 C C . GLU A 1 84 ? -13.051 -0.307 7.032 1.00 97.50 84 GLU A C 1
ATOM 656 O O . GLU A 1 84 ? -12.758 0.263 5.985 1.00 97.50 84 GLU A O 1
ATOM 661 N N . LYS A 1 85 ? -12.359 -0.096 8.160 1.00 97.00 85 LYS A N 1
ATOM 662 C CA . LYS A 1 85 ? -11.193 0.799 8.224 1.00 97.00 85 LYS A CA 1
ATOM 663 C C . LYS A 1 85 ? -10.110 0.387 7.220 1.00 97.00 85 LYS A C 1
ATOM 665 O O . LYS A 1 85 ? -9.576 1.248 6.522 1.00 97.00 85 LYS A O 1
ATOM 670 N N . ALA A 1 86 ? -9.789 -0.903 7.146 1.00 97.31 86 ALA A N 1
ATOM 671 C CA . ALA A 1 86 ? -8.832 -1.430 6.179 1.00 97.31 86 ALA A CA 1
ATOM 672 C C . ALA A 1 86 ? -9.290 -1.213 4.727 1.00 97.31 86 ALA A C 1
ATOM 674 O O . ALA A 1 86 ? -8.502 -0.738 3.913 1.00 97.31 86 ALA A O 1
ATOM 675 N N . GLU A 1 87 ? -10.560 -1.490 4.422 1.00 97.81 87 GLU A N 1
ATOM 676 C CA . GLU A 1 87 ? -11.169 -1.302 3.097 1.00 97.81 87 GLU A CA 1
ATOM 677 C C . GLU A 1 87 ? -11.085 0.167 2.639 1.00 97.81 87 GLU A C 1
ATOM 679 O O . GLU A 1 87 ? -10.677 0.460 1.512 1.00 97.81 87 GLU A O 1
ATOM 684 N N . LEU A 1 88 ? -11.382 1.107 3.545 1.00 98.12 88 LEU A N 1
ATOM 685 C CA . LEU A 1 88 ? -11.286 2.548 3.295 1.00 98.12 88 LEU A CA 1
ATOM 686 C C . LEU A 1 88 ? -9.857 2.968 2.936 1.00 98.12 88 LEU A C 1
ATOM 688 O O . LEU A 1 88 ? -9.659 3.707 1.970 1.00 98.12 88 LEU A O 1
ATOM 692 N N . HIS A 1 89 ? -8.858 2.485 3.679 1.00 97.31 89 HIS A N 1
ATOM 693 C CA . HIS A 1 89 ? -7.454 2.791 3.402 1.00 97.31 89 HIS A CA 1
ATOM 694 C C . HIS A 1 89 ? -6.922 2.089 2.148 1.00 97.31 89 HIS A C 1
ATOM 696 O O . HIS A 1 89 ? -6.132 2.688 1.420 1.00 97.31 89 HIS A O 1
ATOM 702 N N . ALA A 1 90 ? -7.390 0.877 1.844 1.00 97.31 90 ALA A N 1
ATOM 703 C CA . ALA A 1 90 ? -7.078 0.185 0.595 1.00 97.31 90 ALA A CA 1
ATOM 704 C C . ALA A 1 90 ? -7.570 0.993 -0.615 1.00 97.31 90 ALA A C 1
ATOM 706 O O . ALA A 1 90 ? -6.800 1.297 -1.529 1.00 97.31 90 ALA A O 1
ATOM 707 N N . CYS A 1 91 ? -8.837 1.421 -0.581 1.00 97.81 91 CYS A N 1
ATOM 708 C CA . CYS A 1 91 ? -9.418 2.276 -1.612 1.00 97.81 91 CYS A CA 1
ATOM 709 C C . CYS A 1 91 ? -8.687 3.623 -1.703 1.00 97.81 91 CYS A C 1
ATOM 711 O O . CYS A 1 91 ? -8.415 4.108 -2.800 1.00 97.81 91 CYS A O 1
ATOM 713 N N . GLN A 1 92 ? -8.341 4.228 -0.564 1.00 96.75 92 GLN A N 1
ATOM 714 C CA . GLN A 1 92 ? -7.577 5.473 -0.532 1.00 96.75 92 GLN A CA 1
ATOM 715 C C . GLN A 1 92 ? -6.216 5.306 -1.221 1.00 96.75 92 GLN A C 1
ATOM 717 O O . GLN A 1 92 ? -5.865 6.108 -2.085 1.00 96.75 92 GLN A O 1
ATOM 722 N N . ALA A 1 93 ? -5.462 4.261 -0.874 1.00 95.69 93 ALA A N 1
ATOM 723 C CA . ALA A 1 93 ? -4.159 3.976 -1.463 1.00 95.69 93 ALA A CA 1
ATOM 724 C C . ALA A 1 93 ? -4.265 3.753 -2.978 1.00 95.69 93 ALA A C 1
ATOM 726 O O . ALA A 1 93 ? -3.518 4.372 -3.733 1.00 95.69 93 ALA A O 1
ATOM 727 N N . PHE A 1 94 ? -5.247 2.968 -3.430 1.00 97.00 94 PHE A N 1
ATOM 728 C CA . PHE A 1 94 ? -5.529 2.775 -4.853 1.00 97.00 94 PHE A CA 1
ATOM 729 C C . PHE A 1 94 ? -5.763 4.103 -5.587 1.00 97.00 94 PHE A C 1
ATOM 731 O O . PHE A 1 94 ? -5.126 4.369 -6.609 1.00 97.00 94 PHE A O 1
ATOM 738 N N . LEU A 1 95 ? -6.637 4.968 -5.063 1.00 97.31 95 LEU A N 1
ATOM 739 C CA . LEU A 1 95 ? -6.937 6.259 -5.689 1.00 97.31 95 LEU A CA 1
ATOM 740 C C . LEU A 1 95 ? -5.703 7.170 -5.707 1.00 97.31 95 LEU A C 1
ATOM 742 O O . LEU A 1 95 ? -5.394 7.765 -6.739 1.00 97.31 95 LEU A O 1
ATOM 746 N N . MET A 1 96 ? -4.968 7.247 -4.595 1.00 95.06 96 MET A N 1
ATOM 747 C CA . MET A 1 96 ? -3.798 8.118 -4.475 1.00 95.06 96 MET A CA 1
ATOM 748 C C . MET A 1 96 ? -2.626 7.668 -5.352 1.00 95.06 96 MET A C 1
ATOM 750 O O . MET A 1 96 ? -1.960 8.524 -5.930 1.00 95.06 96 MET A O 1
ATOM 754 N N . GLU A 1 97 ? -2.364 6.365 -5.484 1.00 93.50 97 GLU A N 1
ATOM 755 C CA . GLU A 1 97 ? -1.310 5.867 -6.381 1.00 93.50 97 GLU A CA 1
ATOM 756 C C . GLU A 1 97 ? -1.642 6.178 -7.850 1.00 93.50 97 GLU A C 1
ATOM 758 O O . GLU A 1 97 ? -0.762 6.594 -8.597 1.00 93.50 97 GLU A O 1
ATOM 763 N N . ASN A 1 98 ? -2.914 6.083 -8.254 1.00 95.38 98 ASN A N 1
ATOM 764 C CA . ASN A 1 98 ? -3.340 6.434 -9.612 1.00 95.38 98 ASN A CA 1
ATOM 765 C C . ASN A 1 98 ? -3.316 7.948 -9.890 1.00 95.38 98 ASN A C 1
ATOM 767 O O . ASN A 1 98 ? -2.949 8.358 -10.992 1.00 95.38 98 ASN A O 1
ATOM 771 N N . ILE A 1 99 ? -3.672 8.785 -8.905 1.00 94.44 99 ILE A N 1
ATOM 772 C CA . ILE A 1 99 ? -3.543 10.251 -9.009 1.00 94.44 99 ILE A CA 1
ATOM 773 C C . ILE A 1 99 ? -2.072 10.624 -9.222 1.00 94.44 99 ILE A C 1
ATOM 775 O O . ILE A 1 99 ? -1.746 11.295 -10.201 1.00 94.44 99 ILE A O 1
ATOM 779 N N . LYS A 1 100 ? -1.178 10.113 -8.365 1.00 93.88 100 LYS A N 1
ATOM 780 C CA . LYS A 1 100 ? 0.268 10.351 -8.478 1.00 93.88 100 LYS A CA 1
ATOM 781 C C . LYS A 1 100 ? 0.826 9.851 -9.806 1.00 93.88 100 LYS A C 1
ATOM 783 O O . LYS A 1 100 ? 1.595 10.570 -10.430 1.00 93.88 100 LYS A O 1
ATOM 788 N N . ALA A 1 101 ? 0.418 8.660 -10.254 1.00 92.88 101 ALA A N 1
ATOM 789 C CA . ALA A 1 101 ? 0.861 8.109 -11.531 1.00 92.88 101 ALA A CA 1
ATOM 790 C C . ALA A 1 101 ? 0.484 9.029 -12.700 1.00 92.88 101 ALA A C 1
ATOM 792 O O . ALA A 1 101 ? 1.311 9.279 -13.571 1.00 92.88 101 ALA A O 1
ATOM 793 N N . LYS A 1 102 ? -0.731 9.594 -12.705 1.00 93.62 102 LYS A N 1
ATOM 794 C CA . LYS A 1 102 ? -1.139 10.545 -13.747 1.00 93.62 102 LYS A CA 1
ATOM 795 C C . LYS A 1 102 ? -0.336 11.848 -13.689 1.00 93.62 102 LYS A C 1
ATOM 797 O O . LYS A 1 102 ? 0.065 12.356 -14.737 1.00 93.62 102 LYS A O 1
ATOM 802 N N . ASP A 1 103 ? -0.096 12.381 -12.495 1.00 93.44 103 ASP A N 1
ATOM 803 C CA . ASP A 1 103 ? 0.711 13.593 -12.317 1.00 93.44 103 ASP A CA 1
ATOM 804 C C . ASP A 1 103 ? 2.156 13.380 -12.789 1.00 93.44 103 ASP A C 1
ATOM 806 O O . ASP A 1 103 ? 2.716 14.229 -13.485 1.00 93.44 103 ASP A O 1
ATOM 810 N N . GLU A 1 104 ? 2.732 12.219 -12.478 1.00 91.25 104 GLU A N 1
ATOM 811 C CA . GLU A 1 104 ? 4.063 11.815 -12.924 1.00 91.25 104 GLU A CA 1
ATOM 812 C C . GLU A 1 104 ? 4.114 11.632 -14.447 1.00 91.25 104 GLU A C 1
ATOM 814 O O . GLU A 1 104 ? 5.005 12.172 -15.096 1.00 91.25 104 GLU A O 1
ATOM 819 N N . MET A 1 105 ? 3.120 10.966 -15.046 1.00 91.81 105 MET A N 1
ATOM 820 C CA . MET A 1 105 ? 2.992 10.835 -16.503 1.00 91.81 105 MET A CA 1
ATOM 821 C C . MET A 1 105 ? 2.949 12.201 -17.192 1.00 91.81 105 MET A C 1
ATOM 823 O O . MET A 1 105 ? 3.637 12.411 -18.191 1.00 91.81 105 MET A O 1
ATOM 827 N N . LEU A 1 106 ? 2.176 13.150 -16.654 1.00 92.25 106 LEU A N 1
ATOM 828 C CA . LEU A 1 106 ? 2.111 14.515 -17.180 1.00 92.25 106 LEU A CA 1
ATOM 829 C C . LEU A 1 106 ? 3.441 15.248 -17.022 1.00 92.25 106 LEU A C 1
ATOM 831 O O . LEU A 1 106 ? 3.845 15.970 -17.932 1.00 92.25 106 LEU A O 1
ATOM 835 N N . LEU A 1 107 ? 4.111 15.094 -15.881 1.00 92.44 107 LEU A N 1
ATOM 836 C CA . LEU A 1 107 ? 5.409 15.712 -15.635 1.00 92.44 107 LEU A CA 1
ATOM 837 C C . LEU A 1 107 ? 6.473 15.153 -16.586 1.00 92.44 107 LEU A C 1
ATOM 839 O O . LEU A 1 107 ? 7.186 15.927 -17.221 1.00 92.44 107 LEU A O 1
ATOM 843 N N . ASN A 1 108 ? 6.523 13.830 -16.740 1.00 90.44 108 ASN A N 1
ATOM 844 C CA . ASN A 1 108 ? 7.432 13.134 -17.643 1.00 90.44 108 ASN A CA 1
ATOM 845 C C . ASN A 1 108 ? 7.165 13.532 -19.097 1.00 90.44 108 ASN A C 1
ATOM 847 O O . ASN A 1 108 ? 8.101 13.889 -19.803 1.00 90.44 108 ASN A O 1
ATOM 851 N N . ALA A 1 109 ? 5.901 13.582 -19.532 1.00 89.75 109 ALA A N 1
ATOM 852 C CA . ALA A 1 109 ? 5.547 14.024 -20.880 1.00 89.75 109 ALA A CA 1
ATOM 853 C C . ALA A 1 109 ? 5.915 15.496 -21.135 1.00 89.75 109 ALA A C 1
ATOM 855 O O . ALA A 1 109 ? 6.388 15.830 -22.218 1.00 89.75 109 ALA A O 1
ATOM 856 N N . LYS A 1 110 ? 5.753 16.384 -20.144 1.00 88.75 110 LYS A N 1
ATOM 857 C CA . LYS A 1 110 ? 6.137 17.805 -20.253 1.00 88.75 110 LYS A CA 1
ATOM 858 C C . LYS A 1 110 ? 7.650 18.006 -20.305 1.00 88.75 110 LYS A C 1
ATOM 860 O O . LYS A 1 110 ? 8.122 18.856 -21.057 1.00 88.75 110 LYS A O 1
ATOM 865 N N . ASN A 1 111 ? 8.388 17.234 -19.511 1.00 89.75 111 ASN A N 1
ATOM 866 C CA . ASN A 1 111 ? 9.843 17.326 -19.402 1.00 89.75 111 ASN A CA 1
ATOM 867 C C . ASN A 1 111 ? 10.577 16.457 -20.427 1.00 89.75 111 ASN A C 1
ATOM 869 O O . ASN A 1 111 ? 11.803 16.533 -20.511 1.00 89.75 111 ASN A O 1
ATOM 873 N N . ALA A 1 112 ? 9.850 15.642 -21.195 1.00 86.94 112 ALA A N 1
ATOM 874 C CA . ALA A 1 112 ? 10.426 14.804 -22.225 1.00 86.94 112 ALA A CA 1
ATOM 875 C C . ALA A 1 112 ? 11.226 15.660 -23.211 1.00 86.94 112 ALA A C 1
ATOM 877 O O . ALA A 1 112 ? 10.775 16.711 -23.690 1.00 86.94 112 ALA A O 1
ATOM 878 N N . THR A 1 113 ? 12.412 15.165 -23.534 1.00 84.50 113 THR A N 1
ATOM 879 C CA . THR A 1 113 ? 13.262 15.678 -24.599 1.00 84.50 113 THR A CA 1
ATOM 880 C C . THR A 1 113 ? 13.272 14.683 -25.746 1.00 84.50 113 THR A C 1
ATOM 882 O O . THR A 1 113 ? 12.965 13.503 -25.578 1.00 84.50 113 THR A O 1
ATOM 885 N N . VAL A 1 114 ? 13.603 15.175 -26.938 1.00 84.50 114 VAL A N 1
ATOM 886 C CA . VAL A 1 114 ? 13.766 14.304 -28.096 1.00 84.50 114 VAL A CA 1
ATOM 887 C C . VAL A 1 114 ? 14.867 13.285 -27.806 1.00 84.50 114 VAL A C 1
ATOM 889 O O . VAL A 1 114 ? 15.998 13.657 -27.488 1.00 84.50 114 VAL A O 1
ATOM 892 N N . ASP A 1 115 ? 14.532 12.005 -27.923 1.00 80.94 115 ASP A N 1
ATOM 893 C CA . ASP A 1 115 ? 15.526 10.947 -27.868 1.00 80.94 115 ASP A CA 1
ATOM 894 C C . ASP A 1 115 ? 16.308 10.928 -29.187 1.00 80.94 115 ASP A C 1
ATOM 896 O O . ASP A 1 115 ? 15.749 10.743 -30.271 1.00 80.94 115 ASP A O 1
ATOM 900 N N . LEU A 1 116 ? 17.611 11.178 -29.090 1.00 78.31 116 LEU A N 1
ATOM 901 C CA . LEU A 1 116 ? 18.546 11.146 -30.214 1.00 78.31 116 LEU A CA 1
ATOM 902 C C . LEU A 1 116 ? 19.548 9.993 -30.073 1.00 78.31 116 LEU A C 1
ATOM 904 O O . LEU A 1 116 ? 20.449 9.892 -30.899 1.00 78.31 116 LEU A O 1
ATOM 908 N N . SER A 1 117 ? 19.401 9.127 -29.061 1.00 73.75 117 SER A N 1
ATOM 909 C CA . SER A 1 117 ? 20.335 8.028 -28.772 1.00 73.75 117 SER A CA 1
ATOM 910 C C . SER A 1 117 ? 20.433 7.001 -29.908 1.00 73.75 117 SER A C 1
ATOM 912 O O . SER A 1 117 ? 21.489 6.414 -30.113 1.00 73.75 117 SER A O 1
ATOM 914 N N . GLY A 1 118 ? 19.369 6.837 -30.703 1.00 69.00 118 GLY A N 1
ATOM 915 C CA . GLY A 1 118 ? 19.360 6.012 -31.918 1.00 69.00 118 GLY A CA 1
ATOM 916 C C . GLY A 1 118 ? 19.933 6.693 -33.169 1.00 69.00 118 GLY A C 1
ATOM 917 O O . GLY A 1 118 ? 19.846 6.133 -34.265 1.00 69.00 118 GLY A O 1
ATOM 918 N N . ILE A 1 119 ? 20.461 7.914 -33.047 1.00 73.62 119 ILE A N 1
ATOM 919 C CA . ILE A 1 119 ? 21.102 8.642 -34.143 1.00 73.62 119 ILE A CA 1
ATOM 920 C C . ILE A 1 119 ? 22.611 8.600 -33.921 1.00 73.62 119 ILE A C 1
ATOM 922 O O . ILE A 1 119 ? 23.155 9.357 -33.122 1.00 73.62 119 ILE A O 1
ATOM 926 N N . GLU A 1 120 ? 23.283 7.726 -34.667 1.00 69.06 120 GLU A N 1
ATOM 927 C CA . GLU A 1 120 ? 24.742 7.632 -34.674 1.00 69.06 120 GLU A CA 1
ATOM 928 C C . GLU A 1 120 ? 25.344 8.910 -35.276 1.00 69.06 120 GLU A C 1
ATOM 930 O O . GLU A 1 120 ? 25.303 9.137 -36.489 1.00 69.06 120 GLU A O 1
ATOM 935 N N . ILE A 1 121 ? 25.882 9.772 -34.414 1.00 67.56 121 ILE A N 1
ATOM 936 C CA . ILE A 1 121 ? 26.761 10.868 -34.819 1.00 67.56 121 ILE A CA 1
ATOM 937 C C . ILE A 1 121 ? 28.175 10.288 -34.821 1.00 67.56 121 ILE A C 1
ATOM 939 O O . ILE A 1 121 ? 28.621 9.807 -33.781 1.00 67.56 121 ILE A O 1
ATOM 943 N N . PRO A 1 122 ? 28.891 10.287 -35.950 1.00 66.25 122 PRO A N 1
ATOM 944 C CA . PRO A 1 122 ? 30.208 9.679 -35.977 1.00 66.25 122 PRO A CA 1
ATOM 945 C C . PRO A 1 122 ? 31.223 10.514 -35.167 1.00 66.25 122 PRO A C 1
ATOM 947 O O . PRO A 1 122 ? 31.461 11.685 -35.473 1.00 66.25 122 PRO A O 1
ATOM 950 N N . GLU A 1 123 ? 31.819 9.905 -34.135 1.00 61.84 123 GLU A N 1
ATOM 951 C CA . GLU A 1 123 ? 32.865 10.485 -33.273 1.00 61.84 123 GLU A CA 1
ATOM 952 C C . GLU A 1 123 ? 34.296 10.108 -33.732 1.00 61.84 123 GLU A C 1
ATOM 954 O O . GLU A 1 123 ? 34.471 9.124 -34.459 1.00 61.84 123 GLU A O 1
ATOM 959 N N . PRO A 1 124 ? 35.344 10.866 -33.333 1.00 56.38 124 PRO A N 1
ATOM 960 C CA . PRO A 1 124 ? 36.743 10.487 -33.549 1.00 56.38 124 PRO A CA 1
ATOM 961 C C . PRO A 1 124 ? 37.092 9.170 -32.835 1.00 56.38 124 PRO A C 1
ATOM 963 O O . PRO A 1 124 ? 36.629 8.919 -31.730 1.00 56.38 124 PRO A O 1
ATOM 966 N N . TRP A 1 125 ? 37.934 8.342 -33.457 1.00 51.31 125 TRP A N 1
ATOM 967 C CA . TRP A 1 125 ? 38.228 6.974 -33.008 1.00 51.31 125 TRP A CA 1
ATOM 968 C C . TRP A 1 125 ? 38.829 6.887 -31.590 1.00 51.31 125 TRP A C 1
ATOM 970 O O . TRP A 1 125 ? 39.892 7.451 -31.321 1.00 51.31 125 TRP A O 1
ATOM 980 N N . VAL A 1 126 ? 38.174 6.106 -30.725 1.00 57.69 126 VAL A N 1
ATOM 981 C CA . VAL A 1 126 ? 38.643 5.636 -29.410 1.00 57.69 126 VAL A CA 1
ATOM 982 C C . VAL A 1 126 ? 38.246 4.154 -29.280 1.00 57.69 126 VAL A C 1
ATOM 984 O O . VAL A 1 126 ? 37.286 3.724 -29.919 1.00 57.69 126 VAL A O 1
ATOM 987 N N . ASN A 1 127 ? 38.993 3.358 -28.506 1.00 56.41 127 ASN A N 1
ATOM 988 C CA . ASN A 1 127 ? 38.650 1.954 -28.230 1.00 56.41 127 ASN A CA 1
ATOM 989 C C . ASN A 1 127 ? 37.213 1.832 -27.695 1.00 56.41 127 ASN A C 1
ATOM 991 O O . ASN A 1 127 ? 36.848 2.572 -26.784 1.00 56.41 127 ASN A O 1
ATOM 995 N N . GLU A 1 128 ? 36.425 0.884 -28.216 1.00 62.50 128 GLU A N 1
ATOM 996 C CA . GLU A 1 128 ? 35.119 0.586 -27.623 1.00 62.50 128 GLU A CA 1
ATOM 997 C C . GLU A 1 128 ? 35.302 -0.197 -26.320 1.00 62.50 128 GLU A C 1
ATOM 999 O O . GLU A 1 128 ? 35.872 -1.294 -26.305 1.00 62.50 128 GLU A O 1
ATOM 1004 N N . ASP A 1 129 ? 34.793 0.377 -25.232 1.00 68.31 129 ASP A N 1
ATOM 1005 C CA . ASP A 1 129 ? 34.564 -0.333 -23.980 1.00 68.31 129 ASP A CA 1
ATOM 1006 C C . ASP A 1 129 ? 33.361 -1.283 -24.129 1.00 68.31 129 ASP A C 1
ATOM 1008 O O . ASP A 1 129 ? 32.415 -0.986 -24.869 1.00 68.31 129 ASP A O 1
ATOM 1012 N N . PRO A 1 130 ? 33.344 -2.430 -23.427 1.00 70.56 130 PRO A N 1
ATOM 1013 C CA . PRO A 1 130 ? 32.187 -3.314 -23.433 1.00 70.56 130 PRO A CA 1
ATOM 1014 C C . PRO A 1 130 ? 30.943 -2.566 -22.941 1.00 70.56 130 PRO A C 1
ATOM 1016 O O . PRO A 1 130 ? 30.942 -1.966 -21.866 1.00 70.56 130 PRO A O 1
ATOM 1019 N N . VAL A 1 131 ? 29.851 -2.650 -23.703 1.00 78.50 131 VAL A N 1
ATOM 1020 C CA . VAL A 1 131 ? 28.553 -2.121 -23.272 1.00 78.50 131 VAL A CA 1
ATOM 1021 C C . VAL A 1 131 ? 27.992 -3.040 -22.188 1.00 78.50 131 VAL A C 1
ATOM 1023 O O . VAL A 1 131 ? 27.409 -4.087 -22.470 1.00 78.50 131 VAL A O 1
ATOM 1026 N N . ILE A 1 132 ? 28.205 -2.652 -20.933 1.00 82.56 132 ILE A N 1
ATOM 1027 C CA . ILE A 1 132 ? 27.707 -3.360 -19.753 1.00 82.56 132 ILE A CA 1
ATOM 1028 C C . ILE A 1 132 ? 26.316 -2.833 -19.401 1.00 82.56 132 ILE A C 1
ATOM 1030 O O . ILE A 1 132 ? 26.115 -1.634 -19.207 1.00 82.56 132 ILE A O 1
ATOM 1034 N N . LEU A 1 133 ? 25.351 -3.741 -19.276 1.00 87.00 133 LEU A N 1
ATOM 1035 C CA . LEU A 1 133 ? 24.016 -3.415 -18.789 1.00 87.00 133 LEU A CA 1
ATOM 1036 C C . LEU A 1 133 ? 24.036 -3.259 -17.256 1.00 87.00 133 LEU A C 1
ATOM 1038 O O . LEU A 1 133 ? 24.594 -4.122 -16.567 1.00 87.00 133 LEU A O 1
ATOM 1042 N N . PRO A 1 134 ? 23.419 -2.204 -16.693 1.00 89.50 134 PRO A N 1
ATOM 1043 C CA . PRO A 1 134 ? 23.324 -2.041 -15.247 1.00 89.50 134 PRO A CA 1
ATOM 1044 C C . PRO A 1 134 ? 22.381 -3.091 -14.633 1.00 89.50 134 PRO A C 1
ATOM 1046 O O . PRO A 1 134 ? 21.419 -3.501 -15.287 1.00 89.50 134 PRO A O 1
ATOM 1049 N N . PRO A 1 135 ? 22.610 -3.525 -13.379 1.00 90.50 135 PRO A N 1
ATOM 1050 C CA . PRO A 1 135 ? 21.672 -4.394 -12.679 1.00 90.50 135 PRO A CA 1
ATOM 1051 C C . PRO A 1 135 ? 20.352 -3.665 -12.395 1.00 90.50 135 PRO A C 1
ATOM 1053 O O . PRO A 1 135 ? 20.321 -2.455 -12.168 1.00 90.50 135 PRO A O 1
ATOM 1056 N N . VAL A 1 136 ? 19.264 -4.427 -12.351 1.00 94.38 136 VAL A N 1
ATOM 1057 C CA . VAL A 1 136 ? 17.926 -3.954 -11.986 1.00 94.38 136 VAL A CA 1
ATOM 1058 C C . VAL A 1 136 ? 17.686 -4.069 -10.477 1.00 94.38 136 VAL A C 1
ATOM 1060 O O . VAL A 1 136 ? 18.330 -4.861 -9.780 1.00 94.38 136 VAL A O 1
ATOM 1063 N N . ASN A 1 137 ? 16.741 -3.286 -9.960 1.00 94.19 137 ASN A N 1
ATOM 1064 C CA . ASN A 1 137 ? 16.377 -3.226 -8.542 1.00 94.19 137 ASN A CA 1
ATOM 1065 C C . ASN A 1 137 ? 14.914 -3.667 -8.305 1.00 94.19 137 ASN A C 1
ATOM 1067 O O . ASN A 1 137 ? 14.229 -4.104 -9.227 1.00 94.19 137 ASN A O 1
ATOM 1071 N N . GLU A 1 138 ? 14.421 -3.567 -7.064 1.00 91.06 138 GLU A N 1
ATOM 1072 C CA . GLU A 1 138 ? 13.026 -3.919 -6.744 1.00 91.06 138 GLU A CA 1
ATOM 1073 C C . GLU A 1 138 ? 11.998 -3.068 -7.495 1.00 91.06 138 GLU A C 1
ATOM 1075 O O . GLU A 1 138 ? 10.931 -3.593 -7.802 1.00 91.06 138 GLU A O 1
ATOM 1080 N N . ASP A 1 139 ? 12.314 -1.818 -7.846 1.00 89.94 139 ASP A N 1
ATOM 1081 C CA . ASP A 1 139 ? 11.404 -0.953 -8.608 1.00 89.94 139 ASP A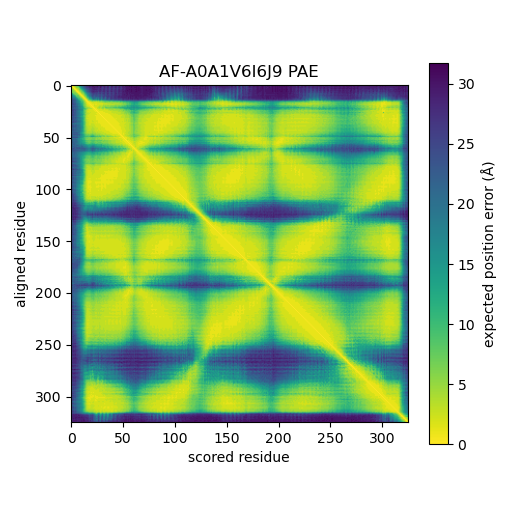 CA 1
ATOM 1082 C C . ASP A 1 139 ? 11.084 -1.580 -9.971 1.00 89.94 139 ASP A C 1
ATOM 1084 O O . ASP A 1 139 ? 9.913 -1.800 -10.285 1.00 89.94 139 ASP A O 1
ATOM 1088 N N . TRP A 1 140 ? 12.114 -2.034 -10.699 1.00 93.81 140 TRP A N 1
ATOM 1089 C CA . TRP A 1 140 ? 11.935 -2.815 -11.930 1.00 93.81 140 TRP A CA 1
ATOM 1090 C C . TRP A 1 140 ? 11.072 -4.062 -11.699 1.00 93.81 140 TRP A C 1
ATOM 1092 O O . TRP A 1 140 ? 10.221 -4.402 -12.521 1.00 93.81 140 TRP A O 1
ATOM 1102 N N . GLY A 1 141 ? 11.260 -4.752 -10.570 1.00 93.44 141 GLY A N 1
ATOM 1103 C CA . GLY A 1 141 ? 10.489 -5.948 -10.233 1.00 93.44 141 GLY A CA 1
ATOM 1104 C C . GLY A 1 141 ? 9.003 -5.662 -9.981 1.00 93.44 141 GLY A C 1
ATOM 1105 O O . GLY A 1 141 ? 8.156 -6.468 -10.373 1.00 93.44 141 GLY A O 1
ATOM 1106 N N . TRP A 1 142 ? 8.670 -4.515 -9.381 1.00 92.62 142 TRP A N 1
ATOM 1107 C CA . TRP A 1 142 ? 7.286 -4.061 -9.204 1.00 92.62 142 TRP A CA 1
ATOM 1108 C C . TRP A 1 142 ? 6.627 -3.683 -10.537 1.00 92.62 142 TRP A C 1
ATOM 1110 O O . TRP A 1 142 ? 5.452 -3.990 -10.734 1.00 92.62 142 TRP A O 1
ATOM 1120 N N . GLU A 1 143 ? 7.373 -3.100 -11.479 1.00 91.25 143 GLU A N 1
ATOM 1121 C CA . GLU A 1 143 ? 6.885 -2.781 -12.833 1.00 91.25 143 GLU A CA 1
ATOM 1122 C C . GLU A 1 143 ? 6.508 -4.034 -13.641 1.00 91.25 143 GLU A C 1
ATOM 1124 O O . GLU A 1 143 ? 5.633 -3.994 -14.515 1.00 91.25 143 GLU A O 1
ATOM 1129 N N . GLN A 1 144 ? 7.119 -5.180 -13.328 1.00 94.06 144 GLN A N 1
ATOM 1130 C CA . GLN A 1 144 ? 6.801 -6.440 -13.999 1.00 94.06 144 GLN A CA 1
ATOM 1131 C C . GLN A 1 144 ? 5.428 -6.994 -13.596 1.00 94.06 144 GLN A C 1
ATOM 1133 O O . GLN A 1 144 ? 4.815 -7.722 -14.382 1.00 94.06 144 GLN A O 1
ATOM 1138 N N . LEU A 1 145 ? 4.903 -6.634 -12.419 1.00 94.19 145 LEU A N 1
ATOM 1139 C CA . LEU A 1 145 ? 3.585 -7.088 -11.967 1.00 94.19 145 LEU A CA 1
ATOM 1140 C C . LEU A 1 145 ? 2.470 -6.486 -12.822 1.00 94.19 145 LEU A C 1
ATOM 1142 O O . LEU A 1 145 ? 2.582 -5.367 -13.318 1.00 94.19 145 LEU A O 1
ATOM 1146 N N . SER A 1 146 ? 1.390 -7.229 -13.034 1.00 95.38 146 SER A N 1
ATOM 1147 C CA . SER A 1 146 ? 0.188 -6.712 -13.695 1.00 95.38 146 SER A CA 1
ATOM 1148 C C . SER A 1 146 ? -0.544 -5.686 -12.821 1.00 95.38 146 SER A C 1
ATOM 1150 O O . SER A 1 146 ? -0.383 -5.662 -11.602 1.00 95.38 146 SER A O 1
ATOM 1152 N N . VAL A 1 147 ? -1.401 -4.866 -13.439 1.00 93.69 147 VAL A N 1
ATOM 1153 C CA . VAL A 1 147 ? -2.228 -3.880 -12.718 1.00 93.69 147 VAL A CA 1
ATOM 1154 C C . VAL A 1 147 ? -3.070 -4.554 -11.629 1.00 93.69 147 VAL A C 1
ATOM 1156 O O . VAL A 1 147 ? -3.085 -4.092 -10.493 1.00 93.69 147 VAL A O 1
ATOM 1159 N N . SER A 1 148 ? -3.695 -5.698 -11.934 1.00 95.50 148 SER A N 1
ATOM 1160 C CA . SER A 1 148 ? -4.491 -6.437 -10.944 1.00 95.50 148 SER A CA 1
ATOM 1161 C C . SER A 1 148 ? -3.655 -6.953 -9.770 1.00 95.50 148 SER A C 1
ATOM 1163 O O . SER A 1 148 ? -4.174 -7.037 -8.662 1.00 95.50 148 SER A O 1
ATOM 1165 N N . GLU A 1 149 ? -2.395 -7.332 -9.987 1.00 96.19 149 GLU A N 1
ATOM 1166 C CA . GLU A 1 149 ? -1.516 -7.798 -8.907 1.00 96.19 149 GLU A CA 1
ATOM 1167 C C . GLU A 1 149 ? -1.072 -6.650 -8.009 1.00 96.19 149 GLU A C 1
ATOM 1169 O O . GLU A 1 149 ? -1.004 -6.815 -6.795 1.00 96.19 149 GLU A O 1
ATOM 1174 N N . ILE A 1 150 ? -0.818 -5.475 -8.590 1.00 94.88 150 ILE A N 1
ATOM 1175 C CA . ILE A 1 150 ? -0.548 -4.262 -7.816 1.00 94.88 150 ILE A CA 1
ATOM 1176 C C . ILE A 1 150 ? -1.777 -3.890 -6.981 1.00 94.88 150 ILE A C 1
ATOM 1178 O O . ILE A 1 150 ? -1.638 -3.612 -5.793 1.00 94.88 150 ILE A O 1
ATOM 1182 N N . ASN A 1 151 ? -2.978 -3.947 -7.561 1.00 95.81 151 ASN A N 1
ATOM 1183 C CA . ASN A 1 151 ? -4.219 -3.653 -6.842 1.00 95.81 151 ASN A CA 1
ATOM 1184 C C . ASN A 1 151 ? -4.481 -4.655 -5.705 1.00 95.81 151 ASN A C 1
ATOM 1186 O O . ASN A 1 151 ? -4.868 -4.250 -4.610 1.00 95.81 151 ASN A O 1
ATOM 1190 N N . GLU A 1 152 ? -4.215 -5.947 -5.921 1.00 97.19 152 GLU A N 1
ATOM 1191 C CA . GLU A 1 152 ? -4.303 -6.960 -4.861 1.00 97.19 152 GLU A CA 1
ATOM 1192 C C . GLU A 1 152 ? -3.242 -6.760 -3.772 1.00 97.19 152 GLU A C 1
ATOM 1194 O O . GLU A 1 152 ? -3.530 -6.947 -2.591 1.00 97.19 152 GLU A O 1
ATOM 1199 N N . PHE A 1 153 ? -2.026 -6.355 -4.144 1.00 96.75 153 PHE A N 1
ATOM 1200 C CA . PHE A 1 153 ? -0.991 -6.008 -3.176 1.00 96.75 153 PHE A CA 1
ATOM 1201 C C . PHE A 1 153 ? -1.402 -4.805 -2.315 1.00 96.75 153 PHE A C 1
ATOM 1203 O O . PHE A 1 153 ? -1.266 -4.874 -1.097 1.00 96.75 153 PHE A O 1
ATOM 1210 N N . ILE A 1 154 ? -1.941 -3.742 -2.925 1.00 95.38 154 ILE A N 1
ATOM 1211 C CA . ILE A 1 154 ? -2.426 -2.543 -2.219 1.00 95.38 154 ILE A CA 1
ATOM 1212 C C . ILE A 1 154 ? -3.526 -2.909 -1.218 1.00 95.38 154 ILE A C 1
ATOM 1214 O O . ILE A 1 154 ? -3.488 -2.472 -0.067 1.00 95.38 154 ILE A O 1
ATOM 1218 N N . GLU A 1 155 ? -4.490 -3.731 -1.640 1.00 97.38 155 GLU A N 1
ATOM 1219 C CA . GLU A 1 155 ? -5.536 -4.241 -0.755 1.00 97.38 155 GLU A CA 1
ATOM 1220 C C . GLU A 1 155 ? -4.923 -5.025 0.410 1.00 97.38 155 GLU A C 1
ATOM 1222 O O . GLU A 1 155 ? -5.151 -4.696 1.574 1.00 97.38 155 GLU A O 1
ATOM 1227 N N . ALA A 1 156 ? -4.098 -6.029 0.113 1.00 97.12 156 ALA A N 1
ATOM 1228 C CA . ALA A 1 156 ? -3.521 -6.883 1.142 1.00 97.12 156 ALA A CA 1
ATOM 1229 C C . ALA A 1 156 ? -2.641 -6.110 2.136 1.00 97.12 156 ALA A C 1
ATOM 1231 O O . ALA A 1 156 ? -2.685 -6.389 3.334 1.00 97.12 156 ALA A O 1
ATOM 1232 N N . GLU A 1 157 ? -1.879 -5.123 1.664 1.00 96.38 157 GLU A N 1
ATOM 1233 C CA . GLU A 1 157 ? -1.045 -4.267 2.508 1.00 96.38 157 GLU A CA 1
ATOM 1234 C C . GLU A 1 157 ? -1.890 -3.428 3.471 1.00 96.38 157 GLU A C 1
ATOM 1236 O O . GLU A 1 157 ? -1.596 -3.400 4.668 1.00 96.38 157 GLU A O 1
ATOM 1241 N N . ALA A 1 158 ? -2.973 -2.813 2.988 1.00 96.12 158 ALA A N 1
ATOM 1242 C CA . ALA A 1 158 ? -3.872 -2.028 3.829 1.00 96.12 158 ALA A CA 1
ATOM 1243 C C . ALA A 1 158 ? -4.567 -2.888 4.898 1.00 96.12 158 ALA A C 1
ATOM 1245 O O . ALA A 1 158 ? -4.609 -2.503 6.070 1.00 96.12 158 ALA A O 1
ATOM 1246 N N . TYR A 1 159 ? -5.063 -4.074 4.529 1.00 97.94 159 TYR A N 1
ATOM 1247 C CA . TYR A 1 159 ? -5.676 -4.994 5.488 1.00 97.94 159 TYR A CA 1
ATOM 1248 C C . TYR A 1 159 ? -4.680 -5.491 6.536 1.00 97.94 159 TYR A C 1
ATOM 1250 O O . TYR A 1 159 ? -4.967 -5.394 7.731 1.00 97.94 159 TYR A O 1
ATOM 1258 N N . ALA A 1 160 ? -3.499 -5.960 6.124 1.00 96.19 160 ALA A N 1
ATOM 1259 C CA . ALA A 1 160 ? -2.471 -6.400 7.064 1.00 96.19 160 ALA A CA 1
ATOM 1260 C C . ALA A 1 160 ? -2.072 -5.263 8.022 1.00 96.19 160 ALA A C 1
ATOM 1262 O O . ALA A 1 160 ? -2.087 -5.442 9.239 1.00 96.19 160 ALA A O 1
ATOM 1263 N N . ALA A 1 161 ? -1.808 -4.061 7.502 1.00 95.31 161 ALA A N 1
ATOM 1264 C CA . ALA A 1 161 ? -1.385 -2.927 8.319 1.00 95.31 161 ALA A CA 1
ATOM 1265 C C . ALA A 1 161 ? -2.446 -2.508 9.350 1.00 95.31 161 ALA A C 1
ATOM 1267 O O . ALA A 1 161 ? -2.135 -2.361 10.533 1.00 95.31 161 ALA A O 1
ATOM 1268 N N . HIS A 1 162 ? -3.701 -2.322 8.934 1.00 95.19 162 HIS A N 1
ATOM 1269 C CA . HIS A 1 162 ? -4.733 -1.777 9.822 1.00 95.19 162 HIS A CA 1
ATOM 1270 C C . HIS A 1 162 ? -5.315 -2.793 10.800 1.00 95.19 162 HIS A C 1
ATOM 1272 O O . HIS A 1 162 ? -5.706 -2.396 11.898 1.00 95.19 162 HIS A O 1
ATOM 1278 N N . ILE A 1 163 ? -5.329 -4.083 10.453 1.00 96.06 163 ILE A N 1
ATOM 1279 C CA . ILE A 1 163 ? -5.635 -5.134 11.429 1.00 96.06 163 ILE A CA 1
ATOM 1280 C C . ILE A 1 163 ? -4.481 -5.248 12.430 1.00 96.06 163 ILE A C 1
ATOM 1282 O O . ILE A 1 163 ? -4.722 -5.265 13.636 1.00 96.06 163 ILE A O 1
ATOM 1286 N N . GLY A 1 164 ? -3.234 -5.247 11.944 1.00 94.50 164 GLY A N 1
ATOM 1287 C CA . GLY A 1 164 ? -2.033 -5.336 12.775 1.00 94.50 164 GLY A CA 1
ATOM 1288 C C . GLY A 1 164 ? -1.957 -4.223 13.822 1.00 94.50 164 GLY A C 1
ATOM 1289 O O . GLY A 1 164 ? -1.685 -4.490 14.989 1.00 94.50 164 GLY A O 1
ATOM 1290 N N . GLN A 1 165 ? -2.309 -2.991 13.440 1.00 94.00 165 GLN A N 1
ATOM 1291 C CA . GLN A 1 165 ? -2.420 -1.842 14.353 1.00 94.00 165 GLN A CA 1
ATOM 1292 C C . GLN A 1 165 ? -3.358 -2.076 15.545 1.00 94.00 165 GLN A C 1
ATOM 1294 O O . GLN A 1 165 ? -3.210 -1.401 16.559 1.00 94.00 165 GLN A O 1
ATOM 1299 N N . PHE A 1 166 ? -4.337 -2.979 15.430 1.00 94.12 166 PHE A N 1
ATOM 1300 C CA . PHE A 1 166 ? -5.281 -3.268 16.506 1.00 94.12 166 PHE A CA 1
ATOM 1301 C C . PHE A 1 166 ? -4.869 -4.466 17.367 1.00 94.12 166 PHE A C 1
ATOM 1303 O O . PHE A 1 166 ? -5.320 -4.546 18.506 1.00 94.12 166 PHE A O 1
ATOM 1310 N N . ILE A 1 167 ? -4.003 -5.368 16.888 1.00 93.12 167 ILE A N 1
ATOM 1311 C CA . ILE A 1 167 ? -3.682 -6.629 17.589 1.00 93.12 167 ILE A CA 1
ATOM 1312 C C . ILE A 1 167 ? -2.230 -6.768 18.068 1.00 93.12 167 ILE A C 1
ATOM 1314 O O . ILE A 1 167 ? -1.983 -7.581 18.953 1.00 93.12 167 ILE A O 1
ATOM 1318 N N . HIS A 1 168 ? -1.280 -6.024 17.495 1.00 91.19 168 HIS A N 1
ATOM 1319 C CA . HIS A 1 168 ? 0.141 -6.131 17.857 1.00 91.19 168 HIS A CA 1
ATOM 1320 C C . HIS A 1 168 ? 0.462 -5.431 19.186 1.00 91.19 168 HIS A C 1
ATOM 1322 O O . HIS A 1 168 ? -0.347 -4.681 19.721 1.00 91.19 168 HIS A O 1
ATOM 1328 N N . GLY A 1 169 ? 1.661 -5.663 19.727 1.00 88.69 169 GLY A N 1
ATOM 1329 C CA . GLY A 1 169 ? 2.090 -5.058 20.994 1.00 88.69 169 GLY A CA 1
ATOM 1330 C C . GLY A 1 169 ? 1.931 -3.532 21.011 1.00 88.69 169 GLY A C 1
ATOM 1331 O O . GLY A 1 169 ? 2.330 -2.854 20.062 1.00 88.69 169 GLY A O 1
ATOM 1332 N N . GLY A 1 170 ? 1.340 -3.007 22.089 1.00 86.19 170 GLY A N 1
ATOM 1333 C CA . GLY A 1 170 ? 1.011 -1.580 22.232 1.00 86.19 170 GLY A CA 1
ATOM 1334 C C . GLY A 1 170 ? -0.230 -1.120 21.453 1.00 86.19 170 GLY A C 1
ATOM 1335 O O . GLY A 1 170 ? -0.416 0.077 21.256 1.00 86.19 170 GLY A O 1
ATOM 1336 N N . SER A 1 171 ? -1.056 -2.044 20.955 1.00 92.38 171 SER A N 1
ATOM 1337 C CA . SER A 1 171 ? -2.366 -1.729 20.383 1.00 92.38 171 SER A CA 1
ATOM 1338 C C . SER A 1 171 ? -3.468 -1.665 21.441 1.00 92.38 171 SER A C 1
ATOM 1340 O O . SER A 1 171 ? -3.341 -2.243 22.517 1.00 92.38 171 SER A O 1
ATOM 1342 N N . VAL A 1 172 ? -4.620 -1.094 21.068 1.00 92.25 172 VAL A N 1
ATOM 1343 C CA . VAL A 1 172 ? -5.823 -1.032 21.919 1.00 92.25 172 VAL A CA 1
ATOM 1344 C C . VAL A 1 172 ? -6.215 -2.408 22.474 1.00 92.25 172 VAL A C 1
ATOM 1346 O O . VAL A 1 172 ? -6.450 -2.546 23.668 1.00 92.25 172 VAL A O 1
ATOM 1349 N N . LEU A 1 173 ? -6.285 -3.457 21.642 1.00 93.81 173 LEU A N 1
ATOM 1350 C CA . LEU A 1 173 ? -6.675 -4.784 22.136 1.00 93.81 173 LEU A CA 1
ATOM 1351 C C . LEU A 1 173 ? -5.600 -5.412 23.025 1.00 93.81 173 LEU A C 1
ATOM 1353 O O . LEU A 1 173 ? -5.937 -6.139 23.960 1.00 93.81 173 LEU A O 1
ATOM 1357 N N . ASN A 1 174 ? -4.324 -5.160 22.727 1.00 93.50 174 ASN A N 1
ATOM 1358 C CA . ASN A 1 174 ? -3.224 -5.648 23.545 1.00 93.50 174 ASN A CA 1
ATOM 1359 C C . ASN A 1 174 ? -3.247 -4.993 24.932 1.00 93.50 174 ASN A C 1
ATOM 1361 O O . ASN A 1 174 ? -3.226 -5.704 25.930 1.00 93.50 174 ASN A O 1
ATOM 1365 N N . GLU A 1 175 ? -3.395 -3.668 24.987 1.00 94.44 175 GLU A N 1
ATOM 1366 C CA . GLU A 1 175 ? -3.519 -2.895 26.229 1.00 94.44 175 GLU A CA 1
ATOM 1367 C C . GLU A 1 175 ? -4.707 -3.376 27.066 1.00 94.44 175 GLU A C 1
ATOM 1369 O O . GLU A 1 175 ? -4.538 -3.706 28.236 1.00 94.44 175 GLU A O 1
ATOM 1374 N N . LEU A 1 176 ? -5.889 -3.548 26.462 1.00 95.44 176 LEU A N 1
ATOM 1375 C CA . LEU A 1 176 ? -7.058 -4.049 27.192 1.00 95.44 176 LEU A CA 1
ATOM 1376 C C . LEU A 1 176 ? -6.807 -5.433 27.806 1.00 95.44 176 LEU A C 1
ATOM 1378 O O . LEU A 1 176 ? -7.242 -5.684 28.928 1.00 95.44 176 LEU A O 1
ATOM 1382 N N . ARG A 1 177 ? -6.104 -6.330 27.105 1.00 95.31 177 ARG A N 1
ATOM 1383 C CA . ARG A 1 177 ? -5.779 -7.676 27.610 1.00 95.31 177 ARG A CA 1
ATOM 1384 C C . ARG A 1 177 ? -4.717 -7.655 28.708 1.00 95.31 177 ARG A C 1
ATOM 1386 O O . ARG A 1 177 ? -4.810 -8.462 29.629 1.00 95.31 177 ARG A O 1
ATOM 1393 N N . GLU A 1 178 ? -3.727 -6.773 28.606 1.00 94.62 178 GLU A N 1
ATOM 1394 C CA . GLU A 1 178 ? -2.672 -6.602 29.613 1.00 94.62 178 GLU A CA 1
ATOM 1395 C C . GLU A 1 178 ? -3.200 -5.928 30.884 1.00 94.62 178 GLU A C 1
ATOM 1397 O O . GLU A 1 178 ? -2.831 -6.318 31.993 1.00 94.62 178 GLU A O 1
ATOM 1402 N N . GLU A 1 179 ? -4.094 -4.950 30.745 1.00 94.75 179 GLU A N 1
ATOM 1403 C CA . GLU A 1 179 ? -4.691 -4.233 31.869 1.00 94.75 179 GLU A CA 1
ATOM 1404 C C . GLU A 1 179 ? -5.676 -5.100 32.651 1.00 94.75 179 GLU A C 1
ATOM 1406 O O . GLU A 1 179 ? -5.627 -5.104 33.877 1.00 94.75 179 GLU A O 1
ATOM 1411 N N . LEU A 1 180 ? -6.553 -5.842 31.961 1.00 95.12 180 LEU A N 1
ATOM 1412 C CA . LEU A 1 180 ? -7.691 -6.552 32.557 1.00 95.12 180 LEU A CA 1
ATOM 1413 C C . LEU A 1 180 ? -7.359 -7.388 33.815 1.00 95.12 180 LEU A C 1
ATOM 1415 O O . LEU A 1 180 ? -8.049 -7.202 34.817 1.00 95.12 180 LEU A O 1
ATOM 1419 N N . PRO A 1 181 ? -6.335 -8.271 33.832 1.00 93.56 181 PRO A N 1
ATOM 1420 C CA . PRO A 1 181 ? -6.016 -9.075 35.018 1.00 93.56 181 PRO A CA 1
ATOM 1421 C C . PRO A 1 181 ? -5.419 -8.260 36.175 1.00 93.56 181 PRO A C 1
ATOM 1423 O O . PRO A 1 181 ? -5.340 -8.763 37.294 1.00 93.56 181 PRO A O 1
ATOM 1426 N N . ASN A 1 182 ? -4.978 -7.028 35.912 1.00 93.75 182 ASN A N 1
ATOM 1427 C CA . ASN A 1 182 ? -4.337 -6.145 36.883 1.00 93.75 182 ASN A CA 1
ATOM 1428 C C . ASN A 1 182 ? -5.308 -5.113 37.483 1.00 93.75 182 ASN A C 1
ATOM 1430 O O . ASN A 1 182 ? -4.892 -4.299 38.308 1.00 93.75 182 ASN A O 1
ATOM 1434 N N . ILE A 1 183 ? -6.584 -5.121 37.079 1.00 92.75 183 ILE A N 1
ATOM 1435 C CA . ILE A 1 183 ? -7.596 -4.199 37.601 1.00 92.75 183 ILE A CA 1
ATOM 1436 C C . ILE A 1 183 ? -8.013 -4.652 39.009 1.00 92.75 183 ILE A C 1
ATOM 1438 O O . ILE A 1 183 ? -8.533 -5.758 39.154 1.00 92.75 183 ILE A O 1
ATOM 1442 N N . PRO A 1 184 ? -7.820 -3.826 40.052 1.00 88.56 184 PRO A N 1
ATOM 1443 C CA . PRO A 1 184 ? -8.296 -4.148 41.393 1.00 88.56 184 PRO A CA 1
ATOM 1444 C C . PRO A 1 184 ? -9.819 -3.968 41.502 1.00 88.56 184 PRO A C 1
ATOM 1446 O O . PRO A 1 184 ? -10.411 -3.156 40.794 1.00 88.56 184 PRO A O 1
ATOM 1449 N N . ASP A 1 185 ? -1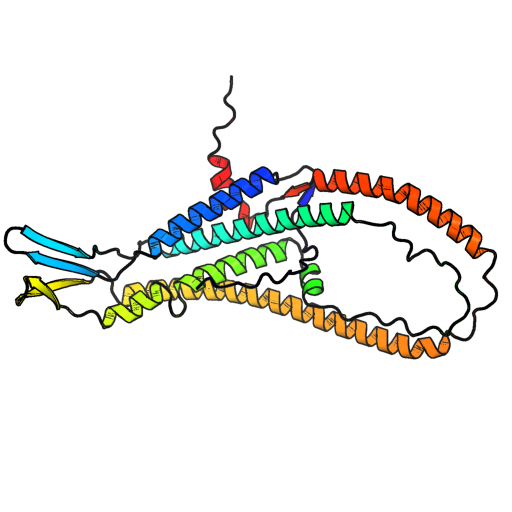0.450 -4.657 42.455 1.00 80.00 185 ASP A N 1
ATOM 1450 C CA . ASP A 1 185 ? -11.889 -4.495 42.726 1.00 80.00 185 ASP A CA 1
ATOM 1451 C C . ASP A 1 185 ? -12.226 -3.105 43.306 1.00 80.00 185 ASP A C 1
ATOM 1453 O O . ASP A 1 185 ? -13.318 -2.566 43.100 1.00 80.00 185 ASP A O 1
ATOM 1457 N N . ILE A 1 186 ? -11.279 -2.519 44.050 1.00 84.81 186 ILE A N 1
ATOM 1458 C CA . ILE A 1 186 ? -11.406 -1.219 44.716 1.00 84.81 186 ILE A CA 1
ATOM 1459 C C . ILE A 1 186 ? -10.103 -0.432 44.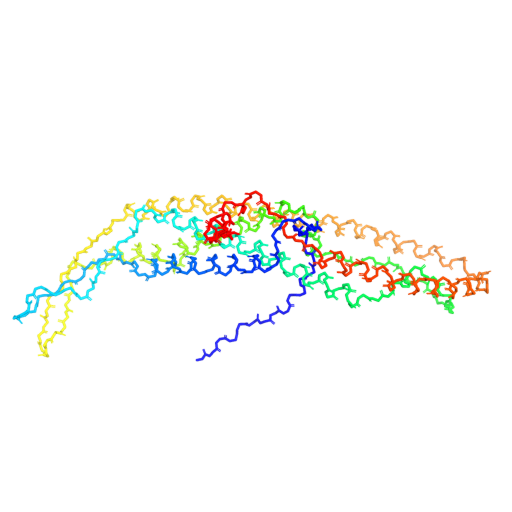551 1.00 84.81 186 ILE A C 1
ATOM 1461 O O . ILE A 1 186 ? -9.016 -0.933 44.841 1.00 84.81 186 ILE A O 1
ATOM 1465 N N . GLU A 1 187 ? -10.224 0.837 44.170 1.00 87.50 187 GLU A N 1
ATOM 1466 C CA . GLU A 1 187 ? -9.154 1.836 44.276 1.00 87.50 187 GLU A CA 1
ATOM 1467 C C . GLU A 1 187 ? -9.498 2.863 45.361 1.00 87.50 187 GLU A C 1
ATOM 1469 O O . GLU A 1 187 ? -10.656 3.035 45.724 1.00 87.50 187 GLU A O 1
ATOM 1474 N N . TRP A 1 188 ? -8.504 3.574 45.890 1.00 85.50 188 TRP A N 1
ATOM 1475 C CA . TRP A 1 188 ? -8.728 4.644 46.866 1.00 85.50 188 TRP A CA 1
ATOM 1476 C C . TRP A 1 188 ? -8.306 5.982 46.271 1.00 85.50 188 TRP A C 1
ATOM 1478 O O . TRP A 1 188 ? -7.186 6.099 45.772 1.00 85.50 188 TRP A O 1
ATOM 1488 N N . MET A 1 189 ? -9.155 7.005 46.378 1.00 85.75 189 MET A N 1
ATOM 1489 C CA . MET A 1 189 ? -8.837 8.362 45.920 1.00 85.75 189 MET A CA 1
ATOM 1490 C C . MET A 1 189 ? -9.105 9.407 47.002 1.00 85.75 189 MET A C 1
ATOM 1492 O O . MET A 1 189 ? -9.944 9.202 47.873 1.00 85.75 189 MET A O 1
ATOM 1496 N N . VAL A 1 190 ? -8.398 10.535 46.956 1.00 83.19 190 VAL A N 1
ATOM 1497 C CA . VAL A 1 190 ? -8.589 11.643 47.904 1.00 83.19 190 VAL A CA 1
ATOM 1498 C C . VAL A 1 190 ? -9.542 12.661 47.281 1.00 83.19 190 VAL A C 1
ATOM 1500 O O . VAL A 1 190 ? -9.186 13.314 46.303 1.00 83.19 190 VAL A O 1
ATOM 1503 N N . ILE A 1 191 ? -10.761 12.768 47.817 1.00 77.69 191 ILE A N 1
ATOM 1504 C CA . ILE A 1 191 ? -11.782 13.738 47.363 1.00 77.69 191 ILE A CA 1
ATOM 1505 C C . ILE A 1 191 ? -11.808 14.966 48.275 1.00 77.69 191 ILE A C 1
ATOM 1507 O O . ILE A 1 191 ? -12.005 16.090 47.813 1.00 77.69 191 ILE A O 1
ATOM 1511 N N . LYS A 1 192 ? -11.593 14.745 49.574 1.00 77.38 192 LYS A N 1
ATOM 1512 C CA . LYS A 1 192 ? -11.417 15.774 50.597 1.00 77.38 192 LYS A CA 1
ATOM 1513 C C . LYS A 1 192 ? -10.025 15.608 51.190 1.00 77.38 192 LYS A C 1
ATOM 1515 O O . LYS A 1 192 ? -9.571 14.482 51.377 1.00 77.38 192 LYS A O 1
ATOM 1520 N N . ASP A 1 193 ? -9.348 16.717 51.464 1.00 77.12 193 ASP A N 1
ATOM 1521 C CA . ASP A 1 193 ? -7.995 16.678 52.017 1.00 77.12 193 ASP A CA 1
ATOM 1522 C C . ASP A 1 193 ? -7.973 15.887 53.337 1.00 77.12 193 ASP A C 1
ATOM 1524 O O . ASP A 1 193 ? -8.780 16.135 54.232 1.00 77.12 193 ASP A O 1
ATOM 1528 N N . GLY A 1 194 ? -7.097 14.884 53.422 1.00 75.88 194 GLY A N 1
ATOM 1529 C CA . GLY A 1 194 ? -7.007 13.961 54.560 1.00 75.88 194 GLY A CA 1
ATOM 1530 C C . GLY A 1 194 ? -7.949 12.742 54.552 1.00 75.88 194 GLY A C 1
ATOM 1531 O O . GLY A 1 194 ? -7.730 11.838 55.358 1.00 75.88 194 GLY A O 1
ATOM 1532 N N . GLU A 1 195 ? -8.929 12.641 53.643 1.00 80.00 195 GLU A N 1
ATOM 1533 C CA . GLU A 1 195 ? -9.881 11.514 53.578 1.00 80.00 195 GLU A CA 1
ATOM 1534 C C . GLU A 1 195 ? -9.773 10.729 52.261 1.00 80.00 195 GLU A C 1
ATOM 1536 O O . GLU A 1 195 ? -9.826 11.290 51.163 1.00 80.00 195 GLU A O 1
ATOM 1541 N N . LYS A 1 196 ? -9.653 9.398 52.363 1.00 82.94 196 LYS A N 1
ATOM 1542 C CA . LYS A 1 196 ? -9.698 8.490 51.208 1.00 82.94 196 LYS A CA 1
ATOM 1543 C C . LYS A 1 196 ? -11.112 7.955 51.011 1.00 82.94 196 LYS A C 1
ATOM 1545 O O . LYS A 1 196 ? -11.671 7.344 51.917 1.00 82.94 196 LYS A O 1
ATOM 1550 N N . SER A 1 197 ? -11.638 8.111 49.806 1.00 86.50 197 SER A N 1
ATOM 1551 C CA . SER A 1 197 ? -12.911 7.541 49.370 1.00 86.50 197 SER A CA 1
ATOM 1552 C C . SER A 1 197 ? -12.661 6.297 48.508 1.00 86.50 197 SER A C 1
ATOM 1554 O O . SER A 1 197 ? -11.767 6.328 47.651 1.00 86.50 197 SER A O 1
ATOM 1556 N N . PRO A 1 198 ? -13.412 5.200 48.718 1.00 88.94 198 PRO A N 1
ATOM 1557 C CA . PRO A 1 198 ? -13.312 4.014 47.881 1.00 88.94 198 PRO A CA 1
ATOM 1558 C C . PRO A 1 198 ? -13.949 4.276 46.513 1.00 88.94 198 PRO A C 1
ATOM 1560 O O . PRO A 1 198 ? -15.068 4.775 46.410 1.00 88.94 19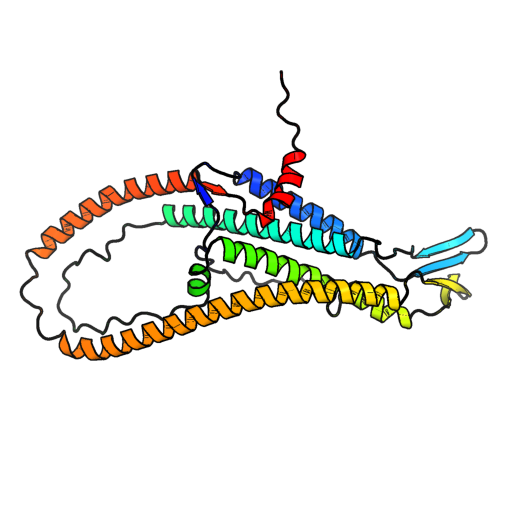8 PRO A O 1
ATOM 1563 N N . VAL A 1 199 ? -13.235 3.907 45.461 1.00 90.94 199 VAL A N 1
ATOM 1564 C CA . VAL A 1 199 ? -13.698 3.897 44.077 1.00 90.94 199 VAL A CA 1
ATOM 1565 C C . VAL A 1 199 ? -14.074 2.464 43.737 1.00 90.94 199 VAL A C 1
ATOM 1567 O O . VAL A 1 199 ? -13.219 1.579 43.706 1.00 90.94 199 VAL A O 1
ATOM 1570 N N . MET A 1 200 ? -15.357 2.247 43.473 1.00 90.38 200 MET A N 1
ATOM 1571 C CA . MET A 1 200 ? -15.877 0.975 42.994 1.00 90.38 200 MET A CA 1
ATOM 1572 C C . MET A 1 200 ? -15.572 0.829 41.506 1.00 90.38 200 MET A C 1
ATOM 1574 O O . MET A 1 200 ? -15.916 1.702 40.700 1.00 90.38 200 MET A O 1
ATOM 1578 N N . ILE A 1 201 ? -14.957 -0.292 41.139 1.00 91.81 201 ILE A N 1
ATOM 1579 C CA . ILE A 1 201 ? -14.591 -0.590 39.758 1.00 91.81 201 ILE A CA 1
ATOM 1580 C C . ILE A 1 201 ? -15.508 -1.694 39.238 1.00 91.81 201 ILE A C 1
ATOM 1582 O O . ILE A 1 201 ? -15.563 -2.793 39.780 1.00 91.81 201 ILE A O 1
ATOM 1586 N N . LYS A 1 202 ? -16.260 -1.392 38.177 1.00 93.12 202 LYS A N 1
ATOM 1587 C CA . LYS A 1 202 ? -17.144 -2.345 37.496 1.00 93.12 202 LYS A CA 1
ATOM 1588 C C . LYS A 1 202 ? -16.519 -2.730 36.161 1.00 93.12 202 LYS A C 1
ATOM 1590 O O . LYS A 1 202 ? -16.653 -1.993 35.181 1.00 93.12 202 LYS A O 1
ATOM 1595 N N . ILE A 1 203 ? -15.818 -3.861 36.145 1.00 94.56 203 ILE A N 1
ATOM 1596 C CA . ILE A 1 203 ? -15.237 -4.452 34.933 1.00 94.56 203 ILE A CA 1
ATOM 1597 C C . ILE A 1 203 ? -16.369 -4.917 34.007 1.00 94.56 203 ILE A C 1
ATOM 1599 O O . ILE A 1 203 ? -17.346 -5.511 34.464 1.00 94.56 203 ILE A O 1
ATOM 1603 N N . HIS A 1 204 ? -16.249 -4.632 32.709 1.00 94.62 204 HIS A N 1
ATOM 1604 C CA . HIS A 1 204 ? -17.267 -4.968 31.703 1.00 94.62 204 HIS A CA 1
ATOM 1605 C C . HIS A 1 204 ? -16.742 -5.816 30.530 1.00 94.62 204 HIS A C 1
ATOM 1607 O O . HIS A 1 204 ? -17.532 -6.232 29.684 1.00 94.62 204 HIS A O 1
ATOM 1613 N N . HIS A 1 205 ? -15.447 -6.150 30.521 1.00 95.69 205 HIS A N 1
ATOM 1614 C CA . HIS A 1 205 ? -14.847 -7.137 29.618 1.00 95.69 205 HIS A CA 1
ATOM 1615 C C . HIS A 1 205 ? -14.459 -8.427 30.344 1.00 95.69 205 HIS A C 1
ATOM 1617 O O . HIS A 1 205 ? -14.230 -8.438 31.551 1.00 95.69 205 HIS A O 1
ATOM 1623 N N . THR A 1 206 ? -14.327 -9.511 29.579 1.00 95.25 206 THR A N 1
ATOM 1624 C CA . THR A 1 206 ? -13.765 -10.786 30.048 1.00 95.25 206 THR A CA 1
ATOM 1625 C C . THR A 1 206 ? -12.529 -11.158 29.235 1.00 95.25 206 THR A C 1
ATOM 1627 O O . THR A 1 206 ? -12.411 -10.786 28.062 1.00 95.25 206 THR A O 1
ATOM 1630 N N . SER A 1 207 ? -11.613 -11.913 29.843 1.00 94.62 207 SER A N 1
ATOM 1631 C CA . SER A 1 207 ? -10.396 -12.387 29.176 1.00 94.62 207 SER A CA 1
ATOM 1632 C C . SER A 1 207 ? -10.727 -13.233 27.947 1.00 94.62 207 SER A C 1
ATOM 1634 O O . SER A 1 207 ? -10.097 -13.080 26.901 1.00 94.62 207 SER A O 1
ATOM 1636 N N . GLU A 1 208 ? -11.756 -14.075 28.046 1.00 95.81 208 GLU A N 1
ATOM 1637 C CA . GLU A 1 208 ? -12.238 -14.949 26.976 1.00 95.81 208 GLU A CA 1
ATOM 1638 C C . GLU A 1 208 ? -12.783 -14.138 25.796 1.00 95.81 208 GLU A C 1
ATOM 1640 O O . GLU A 1 208 ? -12.462 -14.432 24.645 1.00 95.81 208 GLU A O 1
ATOM 1645 N N . GLN A 1 209 ? -13.557 -13.080 26.065 1.00 95.31 209 GLN A N 1
ATOM 1646 C CA . GLN A 1 209 ? -14.083 -12.195 25.023 1.00 95.31 209 GLN A CA 1
ATOM 1647 C C . GLN A 1 209 ? -12.957 -11.485 24.263 1.00 95.31 209 GLN A C 1
ATOM 1649 O O . GLN A 1 209 ? -12.967 -11.460 23.030 1.00 95.31 209 GLN A O 1
ATOM 1654 N N . LEU A 1 210 ? -11.986 -10.910 24.979 1.00 95.69 210 LEU A N 1
ATOM 1655 C CA . LEU A 1 210 ? -10.869 -10.198 24.352 1.00 95.69 210 LEU A CA 1
ATOM 1656 C C . LEU A 1 210 ? -9.955 -11.150 23.566 1.00 95.69 210 LEU A C 1
ATOM 1658 O O . LEU A 1 210 ? -9.495 -10.799 22.477 1.00 95.69 210 LEU A O 1
ATOM 1662 N N . LEU A 1 211 ? -9.721 -12.360 24.088 1.00 95.56 211 LEU A N 1
ATOM 1663 C CA . LEU A 1 211 ? -8.962 -13.400 23.394 1.00 95.56 211 LEU A CA 1
ATOM 1664 C C . LEU A 1 211 ? -9.661 -13.830 22.101 1.00 95.56 211 LEU A C 1
ATOM 1666 O O . LEU A 1 211 ? -9.014 -13.889 21.058 1.00 95.56 211 LEU A O 1
ATOM 1670 N N . HIS A 1 212 ? -10.976 -14.045 22.143 1.00 96.19 212 HIS A N 1
ATOM 1671 C CA . HIS A 1 212 ? -11.742 -14.436 20.963 1.00 96.19 212 HIS A CA 1
ATOM 1672 C C . HIS A 1 212 ? -11.651 -13.396 19.835 1.00 96.19 212 HIS A C 1
ATOM 1674 O O . HIS A 1 212 ? -11.437 -13.746 18.674 1.00 96.19 212 HIS A O 1
ATOM 1680 N N . ILE A 1 213 ? -11.753 -12.104 20.170 1.00 96.25 213 ILE A N 1
ATOM 1681 C CA . ILE A 1 213 ? -11.592 -11.008 19.199 1.00 96.25 213 ILE A CA 1
ATOM 1682 C C . ILE A 1 213 ? -10.175 -11.013 18.610 1.00 96.25 213 ILE A C 1
ATOM 1684 O O . ILE A 1 213 ? -10.007 -10.859 17.398 1.00 96.25 213 ILE A O 1
ATOM 1688 N N . HIS A 1 214 ? -9.157 -11.214 19.453 1.00 96.38 214 HIS A N 1
ATOM 1689 C CA . HIS A 1 214 ? -7.767 -11.280 19.008 1.00 96.38 214 HIS A CA 1
ATOM 1690 C C . HIS A 1 214 ? -7.550 -12.433 18.023 1.00 96.38 214 HIS A C 1
ATOM 1692 O O . HIS A 1 214 ? -6.962 -12.220 16.969 1.00 96.38 214 HIS A O 1
ATOM 1698 N N . GLU A 1 215 ? -8.042 -13.635 18.326 1.00 96.38 215 GLU A N 1
ATOM 1699 C CA . GLU A 1 215 ? -7.909 -14.810 17.455 1.00 96.38 215 GLU A CA 1
ATOM 1700 C C . GLU A 1 215 ? -8.561 -14.594 16.084 1.00 96.38 215 GLU A C 1
ATOM 1702 O O . GLU A 1 215 ? -7.943 -14.880 15.056 1.00 96.38 215 GLU A O 1
ATOM 1707 N N . GLN A 1 216 ? -9.769 -14.019 16.049 1.00 96.75 216 GLN A N 1
ATOM 1708 C CA . GLN A 1 216 ? -10.457 -13.705 14.793 1.00 96.75 216 GLN A CA 1
ATOM 1709 C C . GLN A 1 216 ? -9.666 -12.718 13.924 1.00 96.75 216 GLN A C 1
ATOM 1711 O O . GLN A 1 216 ? -9.540 -12.905 12.710 1.00 96.75 216 GLN A O 1
ATOM 1716 N N . LEU A 1 217 ? -9.130 -11.660 14.535 1.00 96.81 217 LEU A N 1
ATOM 1717 C CA . LEU A 1 217 ? -8.349 -10.649 13.826 1.00 96.81 217 LEU A CA 1
ATOM 1718 C C . LEU A 1 217 ? -6.963 -11.166 13.426 1.00 96.81 217 LEU A C 1
ATOM 1720 O O . LEU A 1 217 ? -6.498 -10.849 12.335 1.00 96.81 217 LEU A O 1
ATOM 1724 N N . ALA A 1 218 ? -6.322 -11.985 14.258 1.00 96.56 218 ALA A N 1
ATOM 1725 C CA . ALA A 1 218 ? -5.022 -12.582 13.970 1.00 96.56 218 ALA A CA 1
ATOM 1726 C C . ALA A 1 218 ? -5.087 -13.548 12.779 1.00 96.56 218 ALA A C 1
ATOM 1728 O O . ALA A 1 218 ? -4.204 -13.513 11.919 1.00 96.56 218 ALA A O 1
ATOM 1729 N N . GLU A 1 219 ? -6.148 -14.356 12.675 1.00 96.94 219 GLU A N 1
ATOM 1730 C CA . GLU A 1 219 ? -6.354 -15.222 11.510 1.00 96.94 219 GLU A CA 1
ATOM 1731 C C . GLU A 1 219 ? -6.493 -14.388 10.229 1.00 96.94 219 GLU A C 1
ATOM 1733 O O . GLU A 1 219 ? -5.815 -14.651 9.233 1.00 96.94 219 GLU A O 1
ATOM 1738 N N . LEU A 1 220 ? -7.302 -13.325 10.272 1.00 96.50 220 LEU A N 1
ATOM 1739 C CA . LEU A 1 220 ? -7.483 -12.427 9.134 1.00 96.50 220 LEU A CA 1
ATOM 1740 C C . LEU A 1 220 ? -6.178 -11.709 8.755 1.00 96.50 220 LEU A C 1
ATOM 1742 O O . LEU A 1 220 ? -5.817 -11.668 7.578 1.00 96.50 220 LEU A O 1
ATOM 1746 N N . HIS A 1 221 ? -5.450 -11.184 9.744 1.00 97.31 221 HIS A N 1
ATOM 1747 C CA . HIS A 1 221 ? -4.144 -10.553 9.556 1.00 97.31 221 HIS A CA 1
ATOM 1748 C C . HIS A 1 221 ? -3.171 -11.499 8.856 1.00 97.31 221 HIS A C 1
ATOM 1750 O O . HIS A 1 221 ? -2.552 -11.114 7.867 1.00 97.31 221 HIS A O 1
ATOM 1756 N N . ARG A 1 222 ? -3.080 -12.753 9.319 1.00 97.44 222 ARG A N 1
ATOM 1757 C CA . ARG A 1 222 ? -2.174 -13.761 8.759 1.00 97.44 222 ARG A CA 1
ATOM 1758 C C . ARG A 1 222 ? -2.446 -14.016 7.278 1.00 97.44 222 ARG A C 1
ATOM 1760 O O . ARG A 1 222 ? -1.496 -14.117 6.505 1.00 97.44 222 ARG A O 1
ATOM 1767 N N . VAL A 1 223 ? -3.714 -14.091 6.871 1.00 97.50 223 VAL A N 1
ATOM 1768 C CA . VAL A 1 223 ? -4.091 -14.282 5.458 1.00 97.50 223 VAL A CA 1
ATOM 1769 C C . VAL A 1 223 ? -3.569 -13.134 4.589 1.00 97.50 223 VAL A C 1
ATOM 1771 O O . VAL A 1 223 ? -2.946 -13.374 3.553 1.00 97.50 223 VAL A O 1
ATOM 1774 N N . TYR A 1 224 ? -3.777 -11.885 5.007 1.00 97.38 224 TYR A N 1
ATOM 1775 C CA . TYR A 1 224 ? -3.321 -10.724 4.237 1.00 97.38 224 TYR A CA 1
ATOM 1776 C C . TYR A 1 224 ? -1.803 -10.530 4.296 1.00 97.38 224 TYR A C 1
ATOM 1778 O O . TYR A 1 224 ? -1.181 -10.228 3.278 1.00 97.38 224 TYR A O 1
ATOM 1786 N N . GLU A 1 225 ? -1.176 -10.792 5.438 1.00 96.56 225 GLU A N 1
ATOM 1787 C CA . GLU A 1 225 ? 0.278 -10.762 5.592 1.00 96.56 225 GLU A CA 1
ATOM 1788 C C . GLU A 1 225 ? 0.968 -11.796 4.687 1.00 96.56 225 GLU A C 1
ATOM 1790 O O . GLU A 1 225 ? 1.967 -11.487 4.031 1.00 96.56 225 GLU A O 1
ATOM 1795 N N . GLN A 1 226 ? 0.407 -13.003 4.565 1.00 97.88 226 GLN A N 1
ATOM 1796 C CA . GLN A 1 226 ? 0.890 -14.009 3.615 1.00 97.88 226 GLN A CA 1
ATOM 1797 C C . GLN A 1 226 ? 0.817 -13.509 2.168 1.00 97.88 226 GLN A C 1
ATOM 1799 O O . GLN A 1 226 ? 1.776 -13.699 1.417 1.00 97.88 226 GLN A O 1
ATOM 1804 N N . LYS A 1 227 ? -0.267 -12.825 1.778 1.00 97.12 227 LYS A N 1
ATOM 1805 C CA . LYS A 1 227 ? -0.388 -12.216 0.441 1.00 97.12 227 LYS A CA 1
ATOM 1806 C C . LYS A 1 227 ? 0.648 -11.114 0.206 1.00 97.12 227 LYS A C 1
ATOM 1808 O O . LYS A 1 227 ? 1.301 -11.099 -0.837 1.00 97.12 227 LYS A O 1
ATOM 1813 N N . VAL A 1 228 ? 0.856 -10.228 1.181 1.00 95.75 228 VAL A N 1
ATOM 1814 C CA . VAL A 1 228 ? 1.899 -9.186 1.119 1.00 95.75 228 VAL A CA 1
ATOM 1815 C C . VAL A 1 228 ? 3.279 -9.820 0.921 1.00 95.75 228 VAL A C 1
ATOM 1817 O O . VAL A 1 228 ? 4.047 -9.402 0.051 1.00 95.75 228 VAL A O 1
ATOM 1820 N N . ASN A 1 229 ? 3.586 -10.865 1.690 1.00 96.50 229 ASN A N 1
ATOM 1821 C CA . ASN A 1 229 ? 4.858 -11.578 1.604 1.00 96.50 229 ASN A CA 1
ATOM 1822 C C . ASN A 1 229 ? 5.020 -12.329 0.278 1.00 96.50 229 ASN A C 1
ATOM 1824 O O . ASN A 1 229 ? 6.120 -12.341 -0.277 1.00 96.50 229 ASN A O 1
ATOM 1828 N N . TYR A 1 230 ? 3.936 -12.885 -0.268 1.00 97.94 230 TYR A N 1
ATOM 1829 C CA . TYR A 1 230 ? 3.928 -13.504 -1.591 1.00 97.94 230 TYR A CA 1
ATOM 1830 C C . TYR A 1 230 ? 4.383 -12.521 -2.679 1.00 97.94 230 TYR A C 1
ATOM 1832 O O . TYR A 1 230 ? 5.319 -12.830 -3.421 1.00 97.94 230 TYR A O 1
ATOM 1840 N N . PHE A 1 231 ? 3.797 -11.321 -2.749 1.00 96.38 231 PHE A N 1
ATOM 1841 C CA . PHE A 1 231 ? 4.181 -10.331 -3.764 1.00 96.38 231 PHE A CA 1
ATOM 1842 C C . PHE A 1 231 ? 5.609 -9.816 -3.565 1.00 96.38 231 PHE A C 1
ATOM 1844 O O . PHE A 1 231 ? 6.369 -9.745 -4.532 1.00 96.38 231 PHE A O 1
ATOM 1851 N N . LYS A 1 232 ? 6.029 -9.556 -2.319 1.00 94.44 232 LYS A N 1
ATOM 1852 C CA . LYS A 1 232 ? 7.421 -9.178 -2.010 1.00 94.44 232 LYS A CA 1
ATOM 1853 C C . LYS A 1 232 ? 8.417 -10.256 -2.452 1.00 94.44 232 LYS A C 1
ATOM 1855 O O . LYS A 1 232 ? 9.442 -9.942 -3.053 1.00 94.44 232 LYS A O 1
ATOM 1860 N N . ALA A 1 233 ? 8.118 -11.530 -2.197 1.00 97.00 233 ALA A N 1
ATOM 1861 C CA . ALA A 1 233 ? 8.954 -12.646 -2.640 1.00 97.00 233 ALA A CA 1
ATOM 1862 C C . ALA A 1 233 ? 8.962 -12.782 -4.170 1.00 97.00 233 ALA A C 1
ATOM 1864 O O . ALA A 1 233 ? 10.015 -13.015 -4.765 1.00 97.00 233 ALA A O 1
ATOM 1865 N N . LYS A 1 234 ? 7.808 -12.593 -4.821 1.00 97.38 234 LYS A N 1
ATOM 1866 C CA . LYS A 1 234 ? 7.691 -12.598 -6.282 1.00 97.38 234 LYS A CA 1
ATOM 1867 C C . LYS A 1 234 ? 8.576 -11.528 -6.923 1.00 97.38 234 LYS A C 1
ATOM 1869 O O . LYS A 1 234 ? 9.341 -11.862 -7.825 1.00 97.38 234 LYS A O 1
ATOM 1874 N N . VAL A 1 235 ? 8.526 -10.292 -6.428 1.00 96.00 235 VAL A N 1
ATOM 1875 C CA . VAL A 1 235 ? 9.365 -9.175 -6.896 1.00 96.00 235 VAL A CA 1
ATOM 1876 C C . VAL A 1 235 ? 10.846 -9.503 -6.739 1.00 96.00 235 VAL A C 1
ATOM 1878 O O . VAL A 1 235 ? 11.591 -9.431 -7.713 1.00 96.00 235 VAL A O 1
ATOM 1881 N N . LYS A 1 236 ? 11.269 -9.974 -5.560 1.00 95.62 236 LYS A N 1
ATOM 1882 C CA . LYS A 1 236 ? 12.665 -10.382 -5.327 1.00 95.62 236 LYS A CA 1
ATOM 1883 C C . LYS A 1 236 ? 13.123 -11.460 -6.306 1.00 95.62 236 LYS A C 1
ATOM 1885 O O . LYS A 1 236 ? 14.185 -11.334 -6.905 1.00 95.62 236 LYS A O 1
ATOM 1890 N N . ASN A 1 237 ? 12.293 -12.477 -6.532 1.00 97.44 237 ASN A N 1
ATOM 1891 C CA . ASN A 1 237 ? 12.597 -13.547 -7.479 1.00 97.44 237 ASN A CA 1
ATOM 1892 C C . ASN A 1 237 ? 12.732 -13.040 -8.923 1.00 97.44 237 ASN A C 1
ATOM 1894 O O . ASN A 1 237 ? 13.577 -13.547 -9.660 1.00 97.44 237 ASN A O 1
ATOM 1898 N N . LEU A 1 238 ? 11.917 -12.065 -9.339 1.00 97.31 23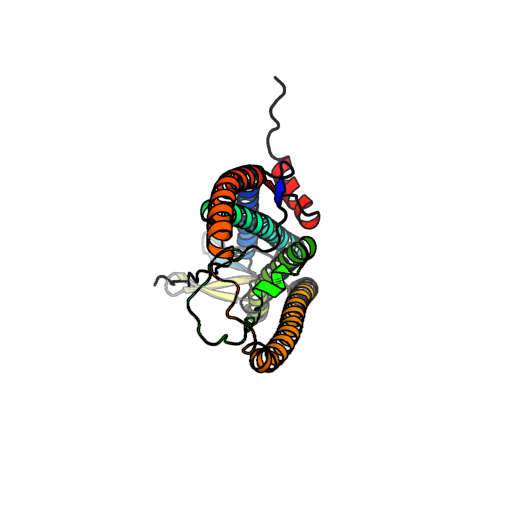8 LEU A N 1
ATOM 1899 C CA . LEU A 1 238 ? 12.025 -11.443 -10.661 1.00 97.31 238 LEU A CA 1
ATOM 1900 C C . LEU A 1 238 ? 13.360 -10.706 -10.803 1.00 97.31 238 LEU A C 1
ATOM 1902 O O . LEU A 1 238 ? 14.094 -10.966 -11.754 1.00 97.31 238 LEU A O 1
ATOM 1906 N N . VAL A 1 239 ? 13.706 -9.863 -9.828 1.00 96.88 239 VAL A N 1
ATOM 1907 C CA . VAL A 1 239 ? 14.965 -9.099 -9.809 1.00 96.88 239 VAL A CA 1
ATOM 1908 C C . VAL A 1 239 ? 16.177 -10.022 -9.837 1.00 96.88 239 VAL A C 1
ATOM 1910 O O . VAL A 1 239 ? 17.095 -9.818 -10.627 1.00 96.88 239 VAL A O 1
ATOM 1913 N N . THR A 1 240 ? 16.184 -11.076 -9.017 1.00 96.62 240 THR A N 1
ATOM 1914 C CA . THR A 1 240 ? 17.282 -12.051 -8.995 1.00 96.62 240 THR A CA 1
ATOM 1915 C C . THR A 1 240 ? 17.451 -12.743 -10.346 1.00 96.62 240 THR A C 1
ATOM 1917 O O . THR A 1 240 ? 18.577 -12.879 -10.822 1.00 96.62 240 THR A O 1
ATOM 1920 N N . LYS A 1 241 ? 16.350 -13.164 -10.982 1.00 96.69 241 LYS A N 1
ATOM 1921 C CA . LYS A 1 241 ? 16.398 -13.813 -12.300 1.00 96.69 241 LYS A CA 1
ATOM 1922 C C . LYS A 1 241 ? 16.922 -12.871 -13.378 1.00 96.69 241 LYS A C 1
ATOM 1924 O O . LYS A 1 241 ? 17.755 -13.286 -14.183 1.00 96.69 241 LYS A O 1
ATOM 1929 N N . GLU A 1 242 ? 16.467 -11.624 -13.380 1.00 96.94 242 GLU A N 1
ATOM 1930 C CA . GLU A 1 242 ? 16.888 -10.649 -14.382 1.00 96.94 242 GLU A CA 1
ATOM 1931 C C . GLU A 1 242 ? 18.345 -10.234 -14.196 1.00 96.94 242 GLU A C 1
ATOM 1933 O O . GLU A 1 242 ? 19.107 -10.218 -15.158 1.00 96.94 242 GLU A O 1
ATOM 1938 N N . ASN A 1 243 ? 18.789 -10.030 -12.957 1.00 96.56 243 ASN A N 1
ATOM 1939 C CA . ASN A 1 243 ? 20.196 -9.754 -12.680 1.00 96.56 243 ASN A CA 1
ATOM 1940 C C . ASN A 1 243 ? 21.110 -10.932 -13.035 1.00 96.56 243 ASN A C 1
ATOM 1942 O O . ASN A 1 243 ? 22.219 -10.712 -13.514 1.00 96.56 243 ASN A O 1
ATOM 1946 N N . ALA A 1 244 ? 20.650 -12.178 -12.882 1.00 94.94 244 ALA A N 1
ATOM 1947 C CA . ALA A 1 244 ? 21.394 -13.342 -13.364 1.00 94.94 244 ALA A CA 1
ATOM 1948 C C . ALA A 1 244 ? 21.507 -13.358 -14.902 1.00 94.94 244 ALA A C 1
ATOM 1950 O O . ALA A 1 244 ? 22.566 -13.681 -15.444 1.00 94.94 244 ALA A O 1
ATOM 1951 N N . ARG A 1 245 ? 20.439 -12.969 -15.615 1.00 95.56 245 ARG A N 1
ATOM 1952 C CA . ARG A 1 245 ? 20.446 -12.814 -17.079 1.00 95.56 245 ARG A CA 1
ATOM 1953 C C . ARG A 1 245 ? 21.400 -11.698 -17.519 1.00 95.56 245 ARG A C 1
ATOM 1955 O O . ARG A 1 245 ? 22.216 -11.929 -18.408 1.00 95.56 245 ARG A O 1
ATOM 1962 N N . ILE A 1 246 ? 21.326 -10.530 -16.879 1.00 93.06 246 ILE A N 1
ATOM 1963 C CA . ILE A 1 246 ? 22.199 -9.372 -17.126 1.00 93.06 246 ILE A CA 1
ATOM 1964 C C . ILE A 1 246 ? 23.662 -9.738 -16.879 1.00 93.06 246 ILE A C 1
ATOM 1966 O O . ILE A 1 246 ? 24.501 -9.468 -17.728 1.00 93.06 246 ILE A O 1
ATOM 1970 N N . ALA A 1 247 ? 23.972 -10.429 -15.779 1.00 91.56 247 ALA A N 1
ATOM 1971 C CA . ALA A 1 247 ? 25.333 -10.871 -15.483 1.00 91.56 247 ALA A CA 1
ATOM 1972 C C . ALA A 1 247 ? 25.903 -11.779 -16.584 1.00 91.56 247 ALA A C 1
ATOM 1974 O O . ALA A 1 247 ? 27.062 -11.622 -16.965 1.00 91.56 247 ALA A O 1
ATOM 1975 N N . LYS A 1 248 ? 25.087 -12.685 -17.142 1.00 91.38 248 LYS A N 1
ATOM 1976 C CA . LYS A 1 248 ? 25.497 -13.529 -18.272 1.00 91.38 248 LYS A CA 1
ATOM 1977 C C . LYS A 1 248 ? 25.775 -12.701 -19.529 1.00 91.38 248 LYS A C 1
ATOM 1979 O O . LYS A 1 248 ? 26.809 -12.889 -20.157 1.00 91.38 248 LYS A O 1
ATOM 1984 N N . ILE A 1 249 ? 24.885 -11.765 -19.859 1.00 90.31 249 ILE A N 1
ATOM 1985 C CA . ILE A 1 249 ? 25.055 -10.870 -21.014 1.00 90.31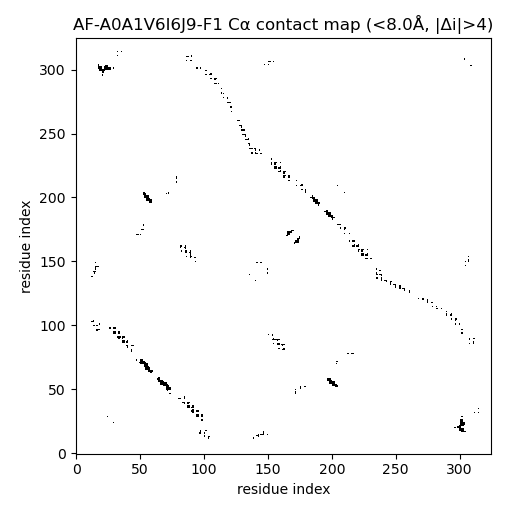 249 ILE A CA 1
ATOM 1986 C C . ILE A 1 249 ? 26.304 -10.010 -20.860 1.00 90.31 249 ILE A C 1
ATOM 1988 O O . ILE A 1 249 ? 27.053 -9.861 -21.815 1.00 90.31 249 ILE A O 1
ATOM 1992 N N . ASN A 1 250 ? 26.557 -9.489 -19.663 1.00 89.00 250 ASN A N 1
ATOM 1993 C CA . ASN A 1 250 ? 27.733 -8.680 -19.374 1.00 89.00 250 ASN A CA 1
ATOM 1994 C C . ASN A 1 250 ? 29.026 -9.501 -19.472 1.00 89.00 250 ASN A C 1
ATOM 1996 O O . ASN A 1 250 ? 30.006 -9.011 -20.024 1.00 89.00 250 ASN A O 1
ATOM 2000 N N . ALA A 1 251 ? 29.020 -10.758 -19.013 1.00 83.50 251 ALA A N 1
ATOM 2001 C CA . ALA A 1 251 ? 30.149 -11.672 -19.188 1.00 83.50 251 ALA A CA 1
ATOM 2002 C C . ALA A 1 251 ? 30.425 -11.963 -20.677 1.00 83.50 251 ALA A C 1
ATOM 2004 O O . ALA A 1 251 ? 31.577 -11.920 -21.112 1.00 83.50 251 ALA A O 1
ATOM 2005 N N . ASP A 1 252 ? 29.373 -12.183 -21.472 1.00 83.81 252 ASP A N 1
ATOM 2006 C CA . ASP A 1 252 ? 29.481 -12.390 -22.920 1.00 83.81 252 ASP A CA 1
ATOM 2007 C C . ASP A 1 252 ? 29.913 -11.101 -23.654 1.00 83.81 252 ASP A C 1
ATOM 2009 O O . ASP A 1 252 ? 30.705 -11.156 -24.593 1.00 83.81 252 ASP A O 1
ATOM 2013 N N . ALA A 1 253 ? 29.429 -9.926 -23.238 1.00 81.38 253 ALA A N 1
ATOM 2014 C CA . ALA A 1 253 ? 29.802 -8.626 -23.802 1.00 81.38 253 ALA A CA 1
ATOM 2015 C C . ALA A 1 253 ? 31.275 -8.295 -23.531 1.00 81.38 253 ALA A C 1
ATOM 2017 O O . ALA A 1 253 ? 31.978 -7.834 -24.429 1.00 81.38 253 ALA A O 1
ATOM 2018 N N . GLN A 1 254 ? 31.765 -8.613 -22.331 1.00 71.56 254 GLN A N 1
ATOM 2019 C CA . GLN A 1 254 ? 33.170 -8.464 -21.963 1.00 71.56 254 GLN A CA 1
ATOM 2020 C C . GLN A 1 254 ? 34.079 -9.394 -22.786 1.00 71.56 254 GLN A C 1
ATOM 2022 O O . GLN A 1 254 ? 35.146 -8.967 -23.214 1.00 71.56 254 GLN A O 1
ATOM 2027 N N . ALA A 1 255 ? 33.628 -10.614 -23.102 1.00 66.81 255 ALA A N 1
ATOM 2028 C CA . ALA A 1 255 ? 34.345 -11.538 -23.989 1.00 66.81 255 ALA A CA 1
ATOM 2029 C C . ALA A 1 255 ? 34.283 -11.143 -25.483 1.00 66.81 255 ALA A C 1
ATOM 2031 O O . ALA A 1 255 ? 35.179 -11.479 -26.257 1.00 66.81 255 ALA A O 1
ATOM 2032 N N . ASN A 1 256 ? 33.227 -10.439 -25.913 1.00 71.00 256 ASN A N 1
ATOM 2033 C CA . ASN A 1 256 ? 33.024 -10.039 -27.312 1.00 71.00 256 ASN A CA 1
ATOM 2034 C C . ASN A 1 256 ? 33.638 -8.672 -27.666 1.00 71.00 256 ASN A C 1
ATOM 2036 O O . ASN A 1 256 ? 33.988 -8.463 -28.830 1.00 71.00 256 ASN A O 1
ATOM 2040 N N . ALA A 1 257 ? 33.818 -7.764 -26.700 1.00 63.22 257 ALA A N 1
ATOM 2041 C CA . ALA A 1 257 ? 34.473 -6.468 -26.915 1.00 63.22 257 ALA A CA 1
ATOM 2042 C C . ALA A 1 257 ? 35.924 -6.617 -27.423 1.00 63.22 257 ALA A C 1
ATOM 2044 O O . ALA A 1 257 ? 36.358 -5.862 -28.291 1.00 63.22 257 ALA A O 1
ATOM 2045 N N . GLU A 1 258 ? 36.635 -7.673 -27.009 1.00 58.28 258 GLU A N 1
ATOM 2046 C CA . GLU A 1 258 ? 37.981 -8.011 -27.510 1.00 58.28 258 GLU A CA 1
ATOM 2047 C C . GLU A 1 258 ? 38.003 -8.380 -29.011 1.00 58.28 258 GLU A C 1
ATOM 2049 O O . GLU A 1 258 ? 39.039 -8.275 -29.667 1.00 58.28 258 GLU A O 1
ATOM 2054 N N . LYS A 1 259 ? 36.859 -8.779 -29.588 1.00 58.81 259 LYS A N 1
ATOM 2055 C CA . LYS A 1 259 ? 36.728 -9.241 -30.983 1.00 58.81 259 LYS A CA 1
ATOM 2056 C C . LYS A 1 259 ? 36.278 -8.142 -31.957 1.00 58.81 259 LYS A C 1
ATOM 2058 O O . LYS A 1 259 ? 36.550 -8.246 -33.152 1.00 58.81 259 LYS A O 1
ATOM 2063 N N . ILE A 1 260 ? 35.579 -7.116 -31.465 1.00 62.56 260 ILE A N 1
ATOM 2064 C CA . ILE A 1 260 ? 34.888 -6.097 -32.281 1.00 62.56 260 ILE A CA 1
ATOM 2065 C C . ILE A 1 260 ? 35.812 -4.937 -32.696 1.00 62.56 260 ILE A C 1
ATOM 2067 O O . ILE A 1 260 ? 35.589 -4.330 -33.743 1.00 62.56 260 ILE A O 1
ATOM 2071 N N . ASN A 1 261 ? 36.919 -4.704 -31.984 1.00 58.31 261 ASN A N 1
ATOM 2072 C CA . ASN A 1 261 ? 37.890 -3.633 -32.272 1.00 58.31 261 ASN A CA 1
ATOM 2073 C C . ASN A 1 261 ? 38.725 -3.817 -33.569 1.00 58.31 261 ASN A C 1
ATOM 2075 O O . ASN A 1 261 ? 39.739 -3.146 -33.748 1.00 58.31 261 ASN A O 1
ATOM 2079 N N . LYS A 1 262 ? 38.325 -4.706 -34.492 1.00 54.91 262 LYS A N 1
ATOM 2080 C CA . LYS A 1 262 ? 39.076 -5.025 -35.720 1.00 54.91 262 LYS A CA 1
ATOM 2081 C C . LYS A 1 262 ? 38.624 -4.259 -36.981 1.00 54.91 262 LYS A C 1
ATOM 2083 O O . LYS A 1 262 ? 39.455 -4.079 -37.862 1.00 54.91 262 LYS A O 1
ATOM 2088 N N . ASP A 1 263 ? 37.384 -3.754 -37.060 1.00 60.66 263 ASP A N 1
ATOM 2089 C CA . ASP A 1 263 ? 36.779 -3.345 -38.352 1.00 60.66 263 ASP A CA 1
ATOM 2090 C C . ASP A 1 263 ? 36.009 -1.995 -38.356 1.00 60.66 263 ASP A C 1
ATOM 2092 O O . ASP A 1 263 ? 34.827 -1.962 -38.706 1.00 60.66 263 ASP A O 1
ATOM 2096 N N . ARG A 1 264 ? 36.617 -0.838 -38.033 1.00 57.97 264 ARG A N 1
ATOM 2097 C CA . ARG A 1 264 ? 35.926 0.468 -38.227 1.00 57.97 264 ARG A CA 1
ATOM 2098 C C . ARG A 1 264 ? 36.833 1.616 -38.696 1.00 57.97 264 ARG A C 1
ATOM 2100 O O . ARG A 1 264 ? 37.465 2.268 -37.875 1.00 57.97 264 ARG A O 1
ATOM 2107 N N . TYR A 1 265 ? 36.826 1.922 -40.004 1.00 48.84 265 TYR A N 1
ATOM 2108 C CA . TYR A 1 265 ? 37.363 3.197 -40.534 1.00 48.84 265 TYR A CA 1
ATOM 2109 C C . TYR A 1 265 ? 36.637 3.773 -41.779 1.00 48.84 265 TYR A C 1
ATOM 2111 O O . TYR A 1 265 ? 36.698 4.972 -42.014 1.00 48.84 265 TYR A O 1
ATOM 2119 N N . GLU A 1 266 ? 35.876 3.003 -42.565 1.00 52.06 266 GLU A N 1
ATOM 2120 C CA . GLU A 1 266 ? 35.465 3.458 -43.917 1.00 52.06 266 GLU A CA 1
ATOM 2121 C C . GLU A 1 266 ? 34.078 4.140 -44.059 1.00 52.06 266 GLU A C 1
ATOM 2123 O O . GLU A 1 266 ? 33.616 4.352 -45.178 1.00 52.06 266 GLU A O 1
ATOM 2128 N N . LYS A 1 267 ? 33.371 4.512 -42.979 1.00 61.44 267 LYS A N 1
ATOM 2129 C CA . LYS A 1 267 ? 31.950 4.958 -43.056 1.00 61.44 267 LYS A CA 1
ATOM 2130 C C . LYS A 1 267 ? 31.621 6.334 -42.452 1.00 61.44 267 LYS A C 1
ATOM 2132 O O . LYS A 1 267 ? 30.514 6.551 -41.976 1.00 61.44 267 LYS A O 1
ATOM 2137 N N . TYR A 1 268 ? 32.550 7.284 -42.481 1.00 59.00 268 TYR A N 1
ATOM 2138 C CA . TYR A 1 268 ? 32.375 8.565 -41.780 1.00 59.00 268 TYR A CA 1
ATOM 2139 C C . TYR A 1 268 ? 31.538 9.613 -42.551 1.00 59.00 268 TYR A C 1
ATOM 2141 O O . TYR A 1 268 ? 30.597 10.188 -42.006 1.00 59.00 268 TYR A O 1
ATOM 2149 N N . GLU A 1 269 ? 31.818 9.857 -43.834 1.00 51.84 269 GLU A N 1
ATOM 2150 C CA . GLU A 1 269 ? 31.323 11.089 -44.482 1.00 51.84 269 GLU A CA 1
ATOM 2151 C C . GLU A 1 269 ? 29.885 11.033 -45.028 1.00 51.84 269 GLU A C 1
ATOM 2153 O O . GLU A 1 269 ? 29.211 12.058 -45.102 1.00 51.84 269 GLU A O 1
ATOM 2158 N N . VAL A 1 270 ? 29.362 9.849 -45.360 1.00 58.78 270 VAL A N 1
ATOM 2159 C CA . VAL A 1 270 ? 27.982 9.694 -45.875 1.00 58.78 270 VAL A CA 1
ATOM 2160 C C . VAL A 1 270 ? 26.943 9.665 -44.741 1.00 58.78 270 VAL A C 1
ATOM 2162 O O . VAL A 1 270 ? 25.780 10.024 -44.944 1.00 58.78 270 VAL A O 1
ATOM 2165 N N . GLU A 1 271 ? 27.347 9.255 -43.539 1.00 63.41 271 GLU A N 1
ATOM 2166 C CA . GLU A 1 271 ? 26.445 9.047 -42.401 1.00 63.41 271 GLU A CA 1
ATOM 2167 C C . GLU A 1 271 ? 26.192 10.338 -41.603 1.00 63.41 271 GLU A C 1
ATOM 2169 O O . GLU A 1 271 ? 25.071 10.553 -41.140 1.00 63.41 271 GLU A O 1
ATOM 2174 N N . TYR A 1 272 ? 27.152 11.273 -41.555 1.00 64.88 272 TYR A N 1
ATOM 2175 C CA . TYR A 1 272 ? 26.986 12.568 -40.875 1.00 64.88 272 TYR A CA 1
ATOM 2176 C C . TYR A 1 272 ? 25.858 13.433 -41.482 1.00 64.88 272 TYR A C 1
ATOM 2178 O O . TYR A 1 272 ? 25.023 14.000 -40.765 1.00 64.88 272 TYR A O 1
ATOM 2186 N N . ALA A 1 273 ? 25.770 13.489 -42.817 1.00 64.62 273 ALA A N 1
ATOM 2187 C CA . ALA A 1 273 ? 24.711 14.225 -43.516 1.00 64.62 273 ALA A CA 1
ATOM 2188 C C . ALA A 1 273 ? 23.316 13.607 -43.278 1.00 64.62 273 ALA A C 1
ATOM 2190 O O . ALA A 1 273 ? 22.353 14.326 -43.001 1.00 64.62 273 ALA A O 1
ATOM 2191 N N . LYS A 1 274 ? 23.210 12.269 -43.291 1.00 69.19 274 LYS A N 1
ATOM 2192 C CA . LYS A 1 274 ? 21.958 11.544 -42.997 1.00 69.19 274 LYS A CA 1
ATOM 2193 C C . LYS A 1 274 ? 21.534 11.675 -41.532 1.00 69.19 274 LYS A C 1
ATOM 2195 O O . LYS A 1 274 ? 20.339 11.794 -41.258 1.00 69.19 274 LYS A O 1
ATOM 2200 N N . ALA A 1 275 ? 22.481 11.658 -40.594 1.00 70.12 275 ALA A N 1
ATOM 2201 C CA . ALA A 1 275 ? 22.225 11.834 -39.165 1.00 70.12 275 ALA A CA 1
ATOM 2202 C C . ALA A 1 275 ? 21.622 13.218 -38.872 1.00 70.12 275 ALA A C 1
ATOM 2204 O O . ALA A 1 275 ? 20.638 13.327 -38.139 1.00 70.12 275 ALA A O 1
ATOM 2205 N N . THR A 1 276 ? 22.127 14.262 -39.535 1.00 68.88 276 THR A N 1
ATOM 2206 C CA . THR A 1 276 ? 21.649 15.644 -39.365 1.00 68.88 276 THR A CA 1
ATOM 2207 C C . THR A 1 276 ? 20.204 15.827 -39.854 1.00 68.88 276 THR A C 1
ATOM 2209 O O . THR A 1 276 ? 19.385 16.473 -39.192 1.00 68.88 276 THR A O 1
ATOM 2212 N N . GLU A 1 277 ? 19.838 15.210 -40.981 1.00 73.12 277 GLU A N 1
ATOM 2213 C CA . GLU A 1 277 ? 18.469 15.265 -41.512 1.00 73.12 277 GLU A CA 1
ATOM 2214 C C . GLU A 1 277 ? 17.478 14.411 -40.695 1.00 73.12 277 GLU A C 1
ATOM 2216 O O . GLU A 1 277 ? 16.345 14.840 -40.427 1.00 73.12 277 GLU A O 1
ATOM 2221 N N . LYS A 1 278 ? 17.927 13.254 -40.186 1.00 76.31 278 LYS A N 1
ATOM 2222 C CA . LYS A 1 278 ? 17.174 12.441 -39.216 1.00 76.31 278 LYS A CA 1
ATOM 2223 C C . LYS A 1 278 ? 16.918 13.200 -37.913 1.00 76.31 278 LYS A C 1
ATOM 2225 O O . LYS A 1 278 ? 15.789 13.174 -37.432 1.00 76.31 278 LYS A O 1
ATOM 2230 N N . MET A 1 279 ? 17.899 13.943 -37.388 1.00 77.88 279 MET A N 1
ATOM 2231 C CA . MET A 1 279 ? 17.720 14.778 -36.190 1.00 77.88 279 MET A CA 1
ATOM 2232 C C . MET A 1 279 ? 16.665 15.863 -36.386 1.00 77.88 279 MET A C 1
ATOM 2234 O O . MET A 1 279 ? 15.840 16.096 -35.502 1.00 77.88 279 MET A O 1
ATOM 2238 N N . LYS A 1 280 ? 16.679 16.540 -37.540 1.00 75.81 280 LYS A N 1
ATOM 2239 C CA . LYS A 1 280 ? 15.705 17.594 -37.851 1.00 75.81 280 LYS A CA 1
ATOM 2240 C C . LYS A 1 280 ? 14.286 17.030 -37.943 1.00 75.81 280 LYS A C 1
ATOM 2242 O O . LYS A 1 280 ? 13.354 17.622 -37.403 1.00 75.81 280 LYS A O 1
ATOM 2247 N N . THR A 1 281 ? 14.137 15.861 -38.563 1.00 80.31 281 THR A N 1
ATOM 2248 C CA . THR A 1 281 ? 12.851 15.157 -38.678 1.00 80.31 281 THR A CA 1
ATOM 2249 C C . THR A 1 281 ? 12.365 14.624 -37.327 1.00 80.31 281 THR A C 1
ATOM 2251 O O . THR A 1 281 ? 11.188 14.778 -37.004 1.00 80.31 281 THR A O 1
ATOM 2254 N N . ALA A 1 282 ? 13.261 14.055 -36.515 1.00 78.94 282 ALA A N 1
ATOM 2255 C CA . ALA A 1 282 ? 12.958 13.571 -35.169 1.00 78.94 282 ALA A CA 1
ATOM 2256 C C . ALA A 1 282 ? 12.485 14.711 -34.257 1.00 78.94 282 ALA A C 1
ATOM 2258 O O . ALA A 1 282 ? 11.445 14.592 -33.620 1.00 78.94 282 ALA A O 1
ATOM 2259 N N . LYS A 1 283 ? 13.169 15.863 -34.281 1.00 79.38 283 LYS A N 1
ATOM 2260 C CA . LYS A 1 283 ? 12.758 17.065 -33.536 1.00 79.38 283 LYS A CA 1
ATOM 2261 C C . LYS A 1 283 ? 11.383 17.587 -33.962 1.00 79.38 283 LYS A C 1
ATOM 2263 O O . LYS A 1 283 ? 10.601 17.989 -33.108 1.00 79.38 283 LYS A O 1
ATOM 2268 N N . ALA A 1 284 ? 11.082 17.574 -35.263 1.00 78.38 284 ALA A N 1
ATOM 2269 C CA . ALA A 1 284 ? 9.802 18.058 -35.784 1.00 78.38 284 ALA A CA 1
ATOM 2270 C C . ALA A 1 284 ? 8.615 17.147 -35.415 1.00 78.38 284 ALA A C 1
ATOM 2272 O O . ALA A 1 284 ? 7.533 17.650 -35.120 1.00 78.38 284 ALA A O 1
ATOM 2273 N N . LYS A 1 285 ? 8.813 15.822 -35.407 1.00 82.50 285 LYS A N 1
ATOM 2274 C CA . LYS A 1 285 ? 7.783 14.848 -35.000 1.00 82.50 285 LYS A CA 1
ATOM 2275 C C . LYS A 1 285 ? 7.600 14.786 -33.487 1.00 82.50 285 LYS A C 1
ATOM 2277 O O . LYS A 1 285 ? 6.469 14.690 -33.020 1.00 82.50 285 LYS A O 1
ATOM 2282 N N . PHE A 1 286 ? 8.697 14.927 -32.743 1.00 87.62 286 PHE A N 1
ATOM 2283 C CA . PHE A 1 286 ? 8.704 14.843 -31.288 1.00 87.62 286 PHE A CA 1
ATOM 2284 C C . PHE A 1 286 ? 7.715 15.809 -30.634 1.00 87.62 286 PHE A C 1
ATOM 2286 O O . PHE A 1 286 ? 6.949 15.398 -29.772 1.00 87.62 286 PHE A O 1
ATOM 2293 N N . GLU A 1 287 ? 7.675 17.078 -31.056 1.00 84.31 287 GLU A N 1
ATOM 2294 C CA . GLU A 1 287 ? 6.764 18.042 -30.427 1.00 84.31 287 GLU A CA 1
ATOM 2295 C C . GLU A 1 287 ? 5.291 17.677 -30.662 1.00 84.31 287 GLU A C 1
ATOM 2297 O O . GLU A 1 287 ? 4.477 17.778 -29.748 1.00 84.31 287 GLU A O 1
ATOM 2302 N N . GLN A 1 288 ? 4.945 17.198 -31.861 1.00 85.19 288 GLN A N 1
ATOM 2303 C CA . GLN A 1 288 ? 3.579 16.767 -32.175 1.00 85.19 288 GLN A CA 1
ATOM 2304 C C . GLN A 1 288 ? 3.177 15.531 -31.360 1.00 85.19 288 GLN A C 1
ATOM 2306 O O . GLN A 1 288 ? 2.076 15.477 -30.811 1.00 85.19 288 GLN A O 1
ATOM 2311 N N . GLU A 1 289 ? 4.078 14.556 -31.248 1.00 88.44 289 GLU A N 1
ATOM 2312 C CA . GLU A 1 289 ? 3.875 13.348 -30.445 1.00 88.44 289 GLU A CA 1
ATOM 2313 C C . GLU A 1 289 ? 3.775 13.678 -28.952 1.00 88.44 289 GLU A C 1
ATOM 2315 O O . GLU A 1 289 ? 2.897 13.152 -28.268 1.00 88.44 289 GLU A O 1
ATOM 2320 N N . ARG A 1 290 ? 4.597 14.613 -28.461 1.00 87.56 290 ARG A N 1
ATOM 2321 C CA . ARG A 1 290 ? 4.561 15.087 -27.075 1.00 87.56 290 ARG A CA 1
ATOM 2322 C C . ARG A 1 290 ? 3.235 15.760 -26.743 1.00 87.56 290 ARG A C 1
ATOM 2324 O O . ARG A 1 290 ? 2.642 15.433 -25.719 1.00 87.56 290 ARG A O 1
ATOM 2331 N N . GLN A 1 291 ? 2.745 16.662 -27.597 1.00 88.94 291 GLN A N 1
ATOM 2332 C CA . GLN A 1 291 ? 1.448 17.314 -27.369 1.00 88.94 291 GLN A CA 1
ATOM 2333 C C . GLN A 1 291 ? 0.299 16.304 -27.388 1.00 88.94 291 GLN A C 1
ATOM 2335 O O . GLN A 1 291 ? -0.537 16.313 -26.486 1.00 88.94 291 GLN A O 1
ATOM 2340 N N . ARG A 1 292 ? 0.309 15.360 -28.338 1.00 89.56 292 ARG A N 1
ATOM 2341 C CA . ARG A 1 292 ? -0.684 14.279 -28.385 1.00 89.56 292 ARG A CA 1
ATOM 2342 C C . ARG A 1 292 ? -0.651 13.408 -27.125 1.00 89.56 292 ARG A C 1
ATOM 2344 O O . ARG A 1 292 ? -1.706 13.089 -26.586 1.00 89.56 292 ARG A O 1
ATOM 2351 N N . ALA A 1 293 ? 0.538 13.054 -26.637 1.00 88.94 293 ALA A N 1
ATOM 2352 C CA . ALA A 1 293 ? 0.688 12.295 -25.398 1.00 88.94 293 ALA A CA 1
ATOM 2353 C C . ALA A 1 293 ? 0.153 13.078 -24.189 1.00 88.94 293 ALA A C 1
ATOM 2355 O O . ALA A 1 293 ? -0.560 12.514 -23.364 1.00 88.94 293 ALA A O 1
ATOM 2356 N N . ILE A 1 294 ? 0.434 14.382 -24.096 1.00 90.69 294 ILE A N 1
ATOM 2357 C CA . ILE A 1 294 ? -0.093 15.242 -23.026 1.00 90.69 294 ILE A CA 1
ATOM 2358 C C . ILE A 1 294 ? -1.627 15.283 -23.060 1.00 90.69 294 ILE A C 1
ATOM 2360 O O . ILE A 1 294 ? -2.252 15.130 -22.009 1.00 90.69 294 ILE A O 1
ATOM 2364 N N . GLU A 1 295 ? -2.237 15.458 -24.235 1.00 91.75 295 GLU A N 1
ATOM 236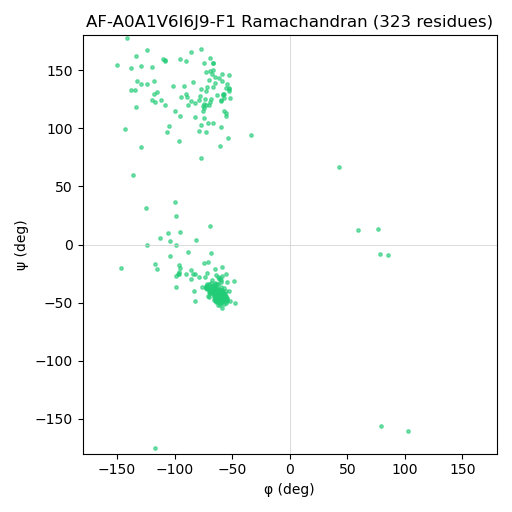5 C CA . GLU A 1 295 ? -3.699 15.453 -24.400 1.00 91.75 295 GLU A CA 1
ATOM 2366 C C . GLU A 1 295 ? -4.315 14.107 -24.001 1.00 91.75 295 GLU A C 1
ATOM 2368 O O . GLU A 1 295 ? -5.305 14.060 -23.264 1.00 91.75 295 GLU A O 1
ATOM 2373 N N . GLU A 1 296 ? -3.701 13.005 -24.433 1.00 92.00 296 GLU A N 1
ATOM 2374 C CA . GLU A 1 296 ? -4.154 11.660 -24.095 1.00 92.00 296 GLU A CA 1
ATOM 2375 C C . GLU A 1 296 ? -4.087 11.420 -22.583 1.00 92.00 296 GLU A C 1
ATOM 2377 O O . GLU A 1 296 ? -5.107 11.081 -21.976 1.00 92.00 296 GLU A O 1
ATOM 2382 N N . ILE A 1 297 ? -2.938 11.686 -21.950 1.00 91.88 297 ILE A N 1
ATOM 2383 C CA . ILE A 1 297 ? -2.751 11.551 -20.498 1.00 91.88 297 ILE A CA 1
ATOM 2384 C C . ILE A 1 297 ? -3.738 12.455 -19.749 1.00 91.88 297 ILE A C 1
ATOM 2386 O O . ILE A 1 297 ? -4.362 12.028 -18.774 1.00 91.88 297 ILE A O 1
ATOM 2390 N N . ALA A 1 298 ? -3.948 13.691 -20.210 1.00 90.44 298 ALA A N 1
ATOM 2391 C CA . ALA A 1 298 ? -4.905 14.614 -19.605 1.00 90.44 298 ALA A CA 1
ATOM 2392 C C . ALA A 1 298 ? -6.338 14.054 -19.623 1.00 90.44 298 ALA A C 1
ATOM 2394 O O . ALA A 1 298 ? -7.060 14.209 -18.630 1.00 90.44 298 ALA A O 1
ATOM 2395 N N . SER A 1 299 ? -6.719 13.335 -20.683 1.00 93.19 299 SER A N 1
ATOM 2396 C CA . SER A 1 299 ? -8.025 12.675 -20.815 1.00 93.19 299 SER A CA 1
ATOM 2397 C C . SER A 1 299 ? -8.189 11.413 -19.956 1.00 93.19 299 SER A C 1
ATOM 2399 O O . SER A 1 299 ? -9.317 10.954 -19.744 1.00 93.19 299 SER A O 1
ATOM 2401 N N . MET A 1 300 ? -7.089 10.844 -19.446 1.00 95.19 300 MET A N 1
ATOM 2402 C CA . MET A 1 300 ? -7.132 9.599 -18.682 1.00 95.19 300 MET A CA 1
ATOM 2403 C C . MET A 1 300 ? -7.893 9.747 -17.365 1.00 95.19 300 MET A C 1
ATOM 2405 O O . MET A 1 300 ? -7.831 10.771 -16.678 1.00 95.19 300 MET A O 1
ATOM 2409 N N . ARG A 1 301 ? -8.596 8.686 -16.997 1.00 95.38 301 ARG A N 1
ATOM 2410 C CA . ARG A 1 301 ? -9.415 8.555 -15.795 1.00 95.38 301 ARG A CA 1
ATOM 2411 C C . ARG A 1 301 ? -9.104 7.220 -15.124 1.00 95.38 301 ARG A C 1
ATOM 2413 O O . ARG A 1 301 ? -8.512 6.345 -15.748 1.00 95.38 301 ARG A O 1
ATOM 2420 N N . ILE A 1 302 ? -9.461 7.081 -13.850 1.00 95.69 302 ILE A N 1
ATOM 2421 C CA . ILE A 1 302 ? -9.164 5.869 -13.079 1.00 95.69 302 ILE A CA 1
ATOM 2422 C C . ILE A 1 302 ? -10.233 4.817 -13.383 1.00 95.69 302 ILE A C 1
ATOM 2424 O O . ILE A 1 302 ? -11.388 4.961 -12.972 1.00 95.69 302 ILE A O 1
ATOM 2428 N N . GLU A 1 303 ? -9.853 3.763 -14.096 1.00 95.88 303 GLU A N 1
ATOM 2429 C CA . GLU A 1 303 ? -10.642 2.542 -14.207 1.00 95.88 303 GLU A CA 1
ATOM 2430 C C . GLU A 1 303 ? -10.629 1.819 -12.859 1.00 95.88 303 GLU A C 1
ATOM 2432 O O . GLU A 1 303 ? -9.577 1.529 -12.296 1.00 95.88 303 GLU A O 1
ATOM 2437 N N . VAL A 1 304 ? -11.813 1.582 -12.303 1.00 94.00 304 VAL A N 1
ATOM 2438 C CA . VAL A 1 304 ? -11.954 1.068 -10.942 1.00 94.00 304 VAL A CA 1
ATOM 2439 C C . VAL A 1 304 ? -11.790 -0.450 -10.935 1.00 94.00 304 VAL A C 1
ATOM 2441 O O . VAL A 1 304 ? -12.560 -1.158 -11.582 1.00 94.00 304 VAL A O 1
ATOM 2444 N N . ASP A 1 305 ? -10.819 -0.951 -10.169 1.00 96.00 305 ASP A N 1
ATOM 2445 C CA . ASP A 1 305 ? -10.680 -2.387 -9.907 1.00 96.00 305 ASP A CA 1
ATOM 2446 C C . ASP A 1 305 ? -11.891 -2.899 -9.104 1.00 96.00 305 ASP A C 1
ATOM 2448 O O . ASP A 1 305 ? -12.301 -2.227 -8.149 1.00 96.00 305 ASP A O 1
ATOM 2452 N N . PRO A 1 306 ? -12.443 -4.089 -9.418 1.00 96.00 306 PRO A N 1
ATOM 2453 C CA . PRO A 1 306 ? -13.579 -4.671 -8.701 1.00 96.00 306 PRO A CA 1
ATOM 2454 C C . PRO A 1 306 ? -13.444 -4.676 -7.173 1.00 96.00 306 PRO A C 1
ATOM 2456 O O . PRO A 1 306 ? -14.448 -4.519 -6.478 1.00 96.00 306 PRO A O 1
ATOM 2459 N N . ARG A 1 307 ? -12.216 -4.796 -6.647 1.00 95.75 307 ARG A N 1
ATOM 2460 C CA . ARG A 1 307 ? -11.926 -4.765 -5.201 1.00 95.75 307 ARG A CA 1
ATOM 2461 C C . ARG A 1 307 ? -12.355 -3.463 -4.524 1.00 95.75 307 ARG A C 1
ATOM 2463 O O . ARG A 1 307 ? -12.731 -3.478 -3.358 1.00 95.75 307 ARG A O 1
ATOM 2470 N N . PHE A 1 308 ? -12.326 -2.343 -5.246 1.00 96.25 308 PHE A N 1
ATOM 2471 C CA . PHE A 1 308 ? -12.587 -1.014 -4.682 1.00 96.25 308 PHE A CA 1
ATOM 2472 C C . PHE A 1 308 ? -13.975 -0.465 -5.031 1.00 96.25 308 PHE A C 1
ATOM 2474 O O . PHE A 1 308 ? -14.392 0.533 -4.441 1.00 96.25 308 PHE A O 1
ATOM 2481 N N . VAL A 1 309 ? -14.712 -1.120 -5.940 1.00 94.44 309 VAL A N 1
ATOM 2482 C CA . VAL A 1 309 ? -16.040 -0.677 -6.411 1.00 94.44 309 VAL A CA 1
ATOM 2483 C C . VAL A 1 309 ? -16.997 -0.452 -5.245 1.00 94.44 309 VAL A C 1
ATOM 2485 O O . VAL A 1 309 ? -17.571 0.625 -5.133 1.00 94.44 309 VAL A O 1
ATOM 2488 N N . LYS A 1 310 ? -17.095 -1.412 -4.317 1.00 95.12 310 LYS A N 1
ATOM 2489 C CA . LYS A 1 310 ? -17.989 -1.317 -3.152 1.00 95.12 310 LYS A CA 1
ATOM 2490 C C . LYS A 1 310 ? -17.753 -0.043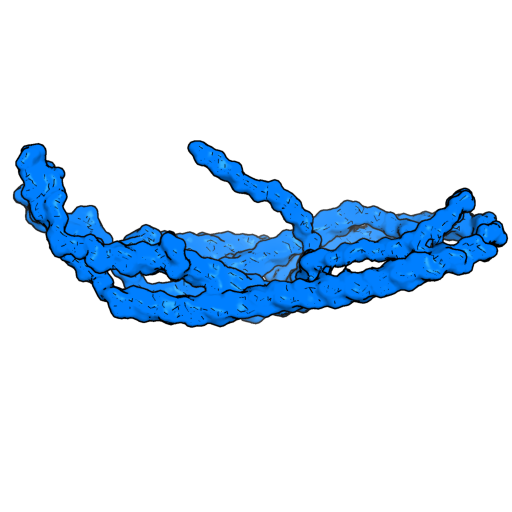 -2.329 1.00 95.12 310 LYS A C 1
ATOM 2492 O O . LYS A 1 310 ? -18.706 0.642 -1.962 1.00 95.12 310 LYS A O 1
ATOM 2497 N N . THR A 1 311 ? -16.493 0.273 -2.035 1.00 95.31 311 THR A N 1
ATOM 2498 C CA . THR A 1 311 ? -16.142 1.461 -1.241 1.00 95.31 311 THR A CA 1
ATOM 2499 C C . THR A 1 311 ? -16.346 2.752 -2.030 1.00 95.31 311 THR A C 1
ATOM 2501 O O . THR A 1 311 ? -16.782 3.751 -1.466 1.00 95.31 311 THR A O 1
ATOM 2504 N N . ILE A 1 312 ? -16.088 2.742 -3.336 1.00 94.44 312 ILE A N 1
ATOM 2505 C CA . ILE A 1 312 ? -16.345 3.890 -4.213 1.00 94.44 312 ILE A CA 1
ATOM 2506 C C . ILE A 1 312 ? -17.846 4.187 -4.305 1.00 94.44 312 ILE A C 1
ATOM 2508 O O . ILE A 1 312 ? -18.261 5.331 -4.103 1.00 94.44 312 ILE A O 1
ATOM 2512 N N . ASP A 1 313 ? -18.667 3.163 -4.533 1.00 93.12 313 ASP A N 1
ATOM 2513 C CA . ASP A 1 313 ? -20.118 3.293 -4.684 1.00 93.12 313 ASP A CA 1
ATOM 2514 C C . ASP A 1 313 ? -20.783 3.830 -3.414 1.00 93.12 313 ASP A C 1
ATOM 2516 O O . ASP A 1 313 ? -21.710 4.640 -3.493 1.00 93.12 313 ASP A O 1
ATOM 2520 N N . MET A 1 314 ? -20.254 3.469 -2.240 1.00 92.75 314 MET A N 1
ATOM 2521 C CA . MET A 1 314 ? -20.689 4.016 -0.952 1.00 92.75 314 MET A CA 1
ATOM 2522 C C . MET A 1 314 ? -20.632 5.552 -0.899 1.00 92.75 314 MET A C 1
ATOM 2524 O O . MET A 1 314 ? -21.451 6.171 -0.219 1.00 92.75 314 MET A O 1
ATOM 2528 N N . PHE A 1 315 ? -19.685 6.177 -1.601 1.00 92.31 315 PHE A N 1
ATOM 2529 C CA . PHE A 1 315 ? -19.532 7.633 -1.625 1.00 92.31 315 PHE A CA 1
ATOM 2530 C C . PHE A 1 315 ? -20.163 8.285 -2.858 1.00 92.31 315 PHE A C 1
ATOM 2532 O O . PHE A 1 315 ? -20.610 9.430 -2.779 1.00 92.31 315 PHE A O 1
ATOM 2539 N N . LEU A 1 316 ? -20.267 7.565 -3.977 1.00 86.50 316 LEU A N 1
ATOM 2540 C CA . LEU A 1 316 ? -20.963 8.055 -5.170 1.00 86.50 316 LEU A CA 1
ATOM 2541 C C . LEU A 1 316 ? -22.488 8.096 -4.983 1.00 86.50 316 LEU A C 1
ATOM 2543 O O . LEU A 1 316 ? -23.129 9.036 -5.455 1.00 86.50 316 LEU A O 1
ATOM 2547 N N . GLY A 1 317 ? -23.062 7.138 -4.246 1.00 65.88 317 GLY A N 1
ATOM 2548 C CA . GLY A 1 317 ? -24.504 7.036 -3.984 1.00 65.88 317 GLY A CA 1
ATOM 2549 C C . GLY A 1 317 ? -25.102 8.136 -3.092 1.00 65.88 317 GLY A C 1
ATOM 2550 O O . GLY A 1 317 ? -26.321 8.213 -2.978 1.00 65.88 317 GLY A O 1
ATOM 2551 N N . ASN A 1 318 ? -24.272 9.003 -2.496 1.00 49.22 318 ASN A N 1
ATOM 2552 C CA . ASN A 1 318 ? -24.693 10.115 -1.628 1.00 49.22 318 ASN A CA 1
ATOM 2553 C C . ASN A 1 318 ? -24.581 11.505 -2.287 1.00 49.22 318 ASN A C 1
ATOM 2555 O O . ASN A 1 318 ? -24.738 12.524 -1.612 1.00 49.22 318 ASN A O 1
ATOM 2559 N N . SER A 1 319 ? -24.328 11.581 -3.596 1.00 38.62 319 SER A N 1
ATOM 2560 C CA . SER A 1 319 ? -24.470 12.848 -4.323 1.00 38.62 319 SER A CA 1
ATOM 2561 C C . SER A 1 319 ? -25.958 13.091 -4.604 1.00 38.62 319 SER A C 1
ATOM 2563 O O . SER A 1 319 ? -26.576 12.217 -5.216 1.00 38.62 319 SER A O 1
ATOM 2565 N N . PRO A 1 320 ? -26.569 14.231 -4.211 1.00 36.88 320 PRO A N 1
ATOM 2566 C CA . PRO A 1 320 ? -27.879 14.582 -4.740 1.00 36.88 320 PRO A CA 1
ATOM 2567 C C . PRO A 1 320 ? -27.730 14.624 -6.261 1.00 36.88 320 PRO A C 1
ATOM 2569 O O . PRO A 1 320 ? -26.946 15.412 -6.795 1.00 36.88 320 PRO A O 1
ATOM 2572 N N . GLY A 1 321 ? -28.410 13.707 -6.951 1.00 31.05 321 GLY A N 1
ATOM 2573 C CA . GLY A 1 321 ? -28.434 13.705 -8.405 1.00 31.05 321 GLY A CA 1
ATOM 2574 C C . GLY A 1 321 ? -28.861 15.091 -8.896 1.00 31.05 321 GLY A C 1
ATOM 2575 O O . GLY A 1 321 ? -29.661 15.745 -8.217 1.00 31.05 321 GLY A O 1
ATOM 2576 N N . PRO A 1 322 ? -28.331 15.574 -10.033 1.00 34.47 322 PRO A N 1
ATOM 2577 C CA . PRO A 1 322 ? -28.842 16.795 -10.630 1.00 34.47 322 PRO A CA 1
ATOM 2578 C C . PRO A 1 322 ? -30.343 16.594 -10.837 1.00 34.47 322 PRO A C 1
ATOM 2580 O O . PRO A 1 322 ? -30.769 15.692 -11.560 1.00 34.47 322 PRO A O 1
ATOM 2583 N N . GLY A 1 323 ? -31.129 17.369 -10.092 1.00 30.34 323 GLY A N 1
ATOM 2584 C CA . GLY A 1 323 ? -32.574 17.301 -10.124 1.00 30.34 323 GLY A CA 1
ATOM 2585 C C . GLY A 1 323 ? -33.067 17.470 -11.551 1.00 30.34 323 GLY A C 1
ATOM 2586 O O . GLY A 1 323 ? -32.572 18.311 -12.299 1.00 30.34 323 GLY A O 1
ATOM 2587 N N . CYS A 1 324 ? -34.062 16.662 -11.901 1.00 33.47 324 CYS A N 1
ATOM 2588 C CA . CYS A 1 324 ? -34.993 17.019 -12.952 1.00 33.47 324 CYS A CA 1
ATOM 2589 C C . CYS A 1 324 ? -35.606 18.381 -12.596 1.00 33.47 324 CYS A C 1
ATOM 2591 O O . CYS A 1 324 ? -36.380 18.475 -11.640 1.00 33.47 324 CYS A O 1
ATOM 2593 N N . VAL A 1 325 ? -35.240 19.406 -13.362 1.00 33.16 325 VAL A N 1
ATOM 2594 C CA . VAL A 1 325 ? -36.097 20.546 -13.701 1.00 33.16 325 VAL A CA 1
ATOM 2595 C C . VAL A 1 325 ? -36.035 20.696 -15.209 1.00 33.16 325 VAL A C 1
ATOM 2597 O O . VAL A 1 325 ? -34.898 20.701 -15.735 1.00 33.16 325 VAL A O 1
#

Radius of gyration: 31.01 Å; Cα contacts (8 Å, |Δi|>4): 354; chains: 1; bounding box: 75×36×100 Å

Mean predicted aligned error: 10.21 Å

Sequence (325 aa):
MYSEHNNKHKLLIMKKNSLTPNKGLSLSQAQSISNLCYQKSIEITKKFESINNATKIVEIEGKGEVEIVKGRPIPSNVVDLIKEKAELHACQAFLMENIKAKDEMLLNAKNATVDLSGIEIPEPWVNEDPVILPPVNEDWGWEQLSVSEINEFIEAEAYAAHIGQFIHGGSVLNELREELPNIPDIEWMVIKDGEKSPVMIKIHHTSEQLLHIHEQLAELHRVYEQKVNYFKAKVKNLVTKENARIAKINADAQANAEKINKDRYEKYEVEYAKATEKMKTAKAKFEQERQRAIEEIASMRIEVDPRFVKTIDM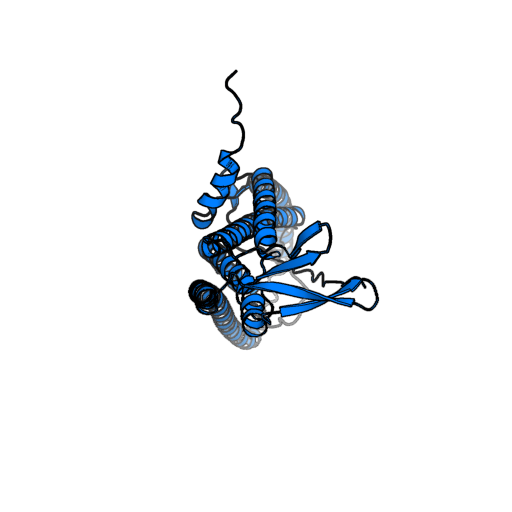FLGNSPGPGCV

Nearest PDB structures (foldseek):
  4pho-assembly2_B  TM=1.824E-01  e=7.949E-01  Escherichia coli K-12
  2efk-assembly1_A-2  TM=1.278E-01  e=3.151E+00  Homo sapiens

Secondary structure (DSSP, 8-state):
------------------EEET-SB-HHHHHHHHHHHHHHHHHHHHHHHT--SEEEEEEETTTEEEEEE---PPPTTHHHHHHHHHHHHHHHHHHHHHHHHHHHHHHHHHH-----TTS-PPPPP-PPPP-PPPPP-HHHHHHHS-HHHHHHHHHHHHHHHHHHHHHSTTSHHHHHHHHGGG--SEEEEEEETTEEEEEEEEE---HHHHHHHHHHHHHHHHHHHHHHHHHHHHHHHHHHHHHHHHHHHHHHHHHHHHHHTTS-SS-SHHHHHHHHHHHHHHHHHHHHHHHHHHHHHHHEEEPPPHHHHHHHHHHHTTS------

pLDDT: mean 84.69, std 17.59, range [24.77, 98.12]